Protein AF-A0A4R4DY62-F1 (afdb_monomer_lite)

Structure (mmCIF, N/CA/C/O backbone):
data_AF-A0A4R4DY62-F1
#
_entry.id   AF-A0A4R4DY62-F1
#
loop_
_atom_site.group_PDB
_atom_site.id
_atom_site.type_symbol
_atom_site.label_atom_id
_atom_site.label_alt_id
_atom_site.label_comp_id
_atom_site.label_asym_id
_atom_site.label_entity_id
_atom_site.label_seq_id
_atom_site.pdbx_PDB_ins_code
_atom_site.Cartn_x
_atom_site.Cartn_y
_atom_site.Cartn_z
_atom_site.occupancy
_atom_site.B_iso_or_equiv
_atom_site.auth_seq_id
_atom_site.auth_comp_id
_atom_site.auth_asym_id
_atom_site.auth_atom_id
_atom_site.pdbx_PDB_model_num
ATOM 1 N N . MET A 1 1 ? 3.943 -41.757 -51.463 1.00 49.16 1 MET A N 1
ATOM 2 C CA . MET A 1 1 ? 2.787 -41.144 -50.763 1.00 49.16 1 MET A CA 1
ATOM 3 C C . MET A 1 1 ? 3.071 -40.695 -49.326 1.00 49.16 1 MET A C 1
ATOM 5 O O . MET A 1 1 ? 2.636 -39.608 -48.988 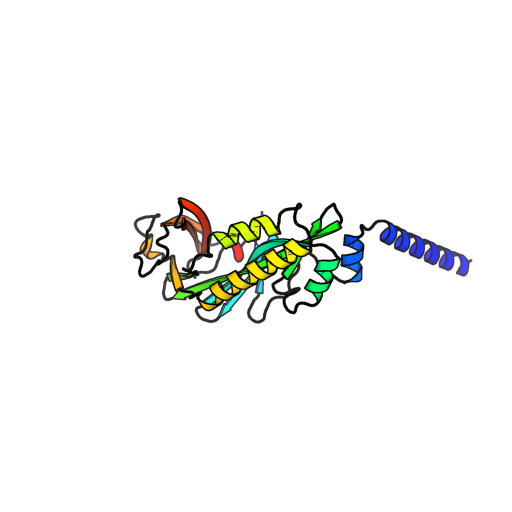1.00 49.16 1 MET A O 1
ATOM 9 N N . ARG A 1 2 ? 3.812 -41.432 -48.477 1.00 44.72 2 ARG A N 1
ATOM 10 C CA . ARG A 1 2 ? 4.059 -41.014 -47.071 1.00 44.72 2 ARG A CA 1
ATOM 11 C C . ARG A 1 2 ? 4.935 -39.755 -46.892 1.00 44.72 2 ARG A C 1
ATOM 13 O O . ARG A 1 2 ? 4.696 -38.994 -45.966 1.00 44.72 2 ARG A O 1
ATOM 20 N N . ALA A 1 3 ? 5.889 -39.492 -47.790 1.00 46.62 3 ALA A N 1
ATOM 21 C CA . ALA A 1 3 ? 6.773 -38.320 -47.692 1.00 46.62 3 ALA A CA 1
ATOM 22 C C . ALA A 1 3 ? 6.096 -36.984 -48.075 1.00 46.62 3 ALA A C 1
ATOM 24 O O . ALA A 1 3 ? 6.413 -35.947 -47.506 1.00 46.62 3 ALA A O 1
ATOM 25 N N . GLN A 1 4 ? 5.124 -37.006 -48.996 1.00 44.56 4 GLN A N 1
ATOM 26 C CA . GLN A 1 4 ? 4.404 -35.800 -49.436 1.00 44.56 4 GLN A CA 1
ATOM 27 C C . GLN A 1 4 ? 3.408 -35.295 -48.380 1.00 44.56 4 GLN A C 1
ATOM 29 O O . GLN A 1 4 ? 3.259 -34.089 -48.217 1.00 44.56 4 GLN A O 1
ATOM 34 N N . PHE A 1 5 ? 2.796 -36.196 -47.605 1.00 43.47 5 PHE A N 1
ATOM 35 C CA . PHE A 1 5 ? 1.932 -35.816 -46.480 1.00 43.47 5 PHE A CA 1
ATOM 36 C C . PHE A 1 5 ? 2.713 -35.183 -45.320 1.00 43.47 5 PHE A C 1
ATOM 38 O O . PHE A 1 5 ? 2.217 -34.251 -44.695 1.00 43.47 5 PHE A O 1
ATOM 45 N N . LEU A 1 6 ? 3.945 -35.639 -45.061 1.00 44.47 6 LEU A N 1
ATOM 46 C CA . LEU A 1 6 ? 4.793 -35.085 -44.000 1.00 44.47 6 LEU A CA 1
ATOM 47 C C . LEU A 1 6 ? 5.268 -33.661 -44.333 1.00 44.47 6 LEU A C 1
ATOM 49 O O . LEU A 1 6 ? 5.251 -32.788 -43.470 1.00 44.47 6 LEU A O 1
ATOM 53 N N . ALA A 1 7 ? 5.627 -33.415 -45.597 1.00 52.94 7 ALA A N 1
ATOM 54 C CA . ALA A 1 7 ? 5.990 -32.083 -46.078 1.00 52.94 7 ALA A CA 1
ATOM 55 C C . ALA A 1 7 ? 4.801 -31.107 -46.028 1.00 52.94 7 ALA A C 1
ATOM 57 O O . ALA A 1 7 ? 4.971 -29.962 -45.623 1.00 52.94 7 ALA A O 1
ATOM 58 N N . PHE A 1 8 ? 3.591 -31.568 -46.367 1.00 49.69 8 PHE A N 1
ATOM 59 C CA . PHE A 1 8 ? 2.377 -30.750 -46.295 1.00 49.69 8 PHE A CA 1
ATOM 60 C C . PHE A 1 8 ? 1.998 -30.400 -44.845 1.00 49.69 8 PHE A C 1
ATOM 62 O O . PHE A 1 8 ? 1.667 -29.254 -44.560 1.00 49.69 8 PHE A O 1
ATOM 69 N N . PHE A 1 9 ? 2.136 -31.341 -43.901 1.00 51.03 9 PHE A N 1
ATOM 70 C CA . PHE A 1 9 ? 1.933 -31.073 -42.470 1.00 51.03 9 PHE A CA 1
ATOM 71 C C . PHE A 1 9 ? 2.962 -30.090 -41.895 1.00 51.03 9 PHE A C 1
ATOM 73 O O . PHE A 1 9 ? 2.589 -29.202 -41.133 1.00 51.03 9 PHE A O 1
ATOM 80 N N . LEU A 1 10 ? 4.236 -30.209 -42.282 1.00 50.19 10 LEU A N 1
ATOM 81 C CA . LEU A 1 10 ? 5.286 -29.271 -41.869 1.00 50.19 10 LEU A CA 1
ATOM 82 C C . LEU A 1 10 ? 5.057 -27.863 -42.440 1.00 50.19 10 LEU A C 1
ATOM 84 O O . LEU A 1 10 ? 5.244 -26.882 -41.726 1.00 50.19 10 LEU A O 1
ATOM 88 N N . LEU A 1 11 ? 4.592 -27.754 -43.688 1.00 49.12 11 LEU A N 1
ATOM 89 C CA . LEU A 1 11 ? 4.258 -26.473 -44.322 1.00 49.12 11 LEU A CA 1
ATOM 90 C C . LEU A 1 11 ? 3.005 -25.823 -43.714 1.00 49.12 11 LEU A C 1
ATOM 92 O O . LEU A 1 11 ? 2.996 -24.613 -43.497 1.00 49.12 11 LEU A O 1
ATOM 96 N N . CYS A 1 12 ? 1.974 -26.602 -43.371 1.00 50.38 12 CYS A N 1
ATOM 97 C CA . CYS A 1 12 ? 0.791 -26.089 -42.674 1.00 50.38 12 CYS A CA 1
ATOM 98 C C . CYS A 1 12 ? 1.095 -25.678 -41.224 1.00 50.38 12 CYS A C 1
ATOM 100 O O . CYS A 1 12 ? 0.585 -24.659 -40.769 1.00 50.38 12 CYS A O 1
ATOM 102 N N . ALA A 1 13 ? 1.948 -26.420 -40.508 1.00 50.66 13 ALA A N 1
ATOM 103 C CA . ALA A 1 13 ? 2.379 -26.058 -39.157 1.00 50.66 13 ALA A CA 1
ATOM 104 C C . ALA A 1 13 ? 3.268 -24.801 -39.151 1.00 50.66 13 ALA A C 1
ATOM 106 O O . ALA A 1 13 ? 3.097 -23.937 -38.294 1.00 50.66 13 ALA A O 1
ATOM 107 N N . ALA A 1 14 ? 4.158 -24.657 -40.141 1.00 48.75 14 ALA A N 1
ATOM 108 C CA . ALA A 1 14 ? 4.954 -23.444 -40.330 1.00 48.75 14 ALA A CA 1
ATOM 109 C C . ALA A 1 14 ? 4.081 -22.234 -40.713 1.00 48.75 14 ALA A C 1
ATOM 111 O O . ALA A 1 14 ? 4.301 -21.140 -40.203 1.00 48.75 14 ALA A O 1
ATOM 112 N N . GLY A 1 15 ? 3.054 -22.429 -41.549 1.00 47.75 15 GLY A N 1
ATOM 113 C CA . GLY A 1 15 ? 2.083 -21.387 -41.900 1.00 47.75 15 GLY A CA 1
ATOM 114 C C . GLY A 1 15 ? 1.200 -20.950 -40.726 1.00 47.75 15 GLY A C 1
ATOM 115 O O . GLY A 1 15 ? 0.956 -19.758 -40.564 1.00 47.75 15 GLY A O 1
ATOM 116 N N . ALA A 1 16 ? 0.778 -21.886 -39.868 1.00 48.34 16 ALA A N 1
ATOM 117 C CA . ALA A 1 16 ? -0.005 -21.589 -38.667 1.00 48.34 16 ALA A CA 1
ATOM 118 C C . ALA A 1 16 ? 0.825 -20.881 -37.578 1.00 48.34 16 ALA A C 1
ATOM 120 O O . ALA A 1 16 ? 0.329 -19.960 -36.934 1.00 48.34 16 ALA A O 1
ATOM 121 N N . ALA A 1 17 ? 2.099 -21.258 -37.409 1.00 49.44 17 ALA A N 1
ATOM 122 C CA . ALA A 1 17 ? 3.028 -20.555 -36.522 1.00 49.44 17 ALA A CA 1
ATOM 123 C C . ALA A 1 17 ? 3.357 -19.139 -37.040 1.00 49.44 17 ALA A C 1
ATOM 125 O O . ALA A 1 17 ? 3.351 -18.185 -36.269 1.00 49.44 17 ALA A O 1
ATOM 126 N N . ALA A 1 18 ? 3.545 -18.978 -38.356 1.00 46.69 18 ALA A N 1
ATOM 127 C CA . ALA A 1 18 ? 3.798 -17.676 -38.976 1.00 46.69 18 ALA A CA 1
ATOM 128 C C . ALA A 1 18 ? 2.569 -16.744 -38.968 1.00 46.69 18 ALA A C 1
ATOM 130 O O . ALA A 1 18 ? 2.720 -15.529 -38.853 1.00 46.69 18 ALA A O 1
ATOM 131 N N . GLN A 1 19 ? 1.347 -17.284 -39.060 1.00 45.19 19 GLN A N 1
ATOM 132 C CA . GLN A 1 19 ? 0.116 -16.494 -38.916 1.00 45.19 19 GLN A CA 1
ATOM 133 C C . GLN A 1 19 ? -0.133 -16.039 -37.473 1.00 45.19 19 GLN A C 1
ATOM 135 O O . GLN A 1 19 ? -0.689 -14.959 -37.279 1.00 45.19 19 GLN A O 1
ATOM 140 N N . ALA A 1 20 ? 0.306 -16.807 -36.470 1.00 48.88 20 ALA A N 1
ATOM 141 C CA . ALA A 1 20 ? 0.269 -16.366 -35.078 1.00 48.88 20 ALA A CA 1
ATOM 142 C C . ALA A 1 20 ? 1.235 -15.187 -34.836 1.00 48.88 20 ALA A C 1
ATOM 144 O O . ALA A 1 20 ? 0.817 -14.169 -34.284 1.00 48.88 20 ALA A O 1
ATOM 145 N N . ASP A 1 21 ? 2.470 -15.258 -35.349 1.00 50.59 21 ASP A N 1
ATOM 146 C CA . ASP A 1 21 ? 3.485 -14.192 -35.210 1.00 50.59 21 ASP A CA 1
ATOM 147 C C . ASP A 1 21 ? 3.162 -12.895 -35.979 1.00 50.59 21 ASP A C 1
ATOM 149 O O . ASP A 1 21 ? 3.558 -11.795 -35.567 1.00 50.59 21 ASP A O 1
ATOM 153 N N . ALA A 1 22 ? 2.409 -12.993 -37.080 1.00 55.00 22 ALA A N 1
ATOM 154 C CA . ALA A 1 22 ? 1.985 -11.840 -37.878 1.00 55.00 22 ALA A CA 1
ATOM 155 C C . ALA A 1 22 ? 0.841 -11.022 -37.240 1.00 55.00 22 ALA A C 1
ATOM 157 O O . ALA A 1 22 ? 0.530 -9.938 -37.728 1.00 55.00 22 ALA A O 1
ATOM 158 N N . SER A 1 23 ? 0.217 -11.520 -36.163 1.00 73.00 23 SER A N 1
ATOM 159 C CA . SER A 1 23 ? -0.966 -10.903 -35.538 1.00 73.00 23 SER A CA 1
ATOM 160 C C . SER A 1 23 ? -0.683 -10.110 -34.256 1.00 73.00 23 SER A C 1
ATOM 162 O O . SER A 1 23 ? -1.570 -9.419 -33.759 1.00 73.00 23 SER A O 1
ATOM 164 N N . LEU A 1 24 ? 0.541 -10.187 -33.727 1.00 79.56 24 LEU A N 1
ATOM 165 C CA . LEU A 1 24 ? 0.905 -9.546 -32.465 1.00 79.56 24 LEU A CA 1
ATOM 166 C C . LEU A 1 24 ? 1.300 -8.079 -32.659 1.00 79.56 24 LEU A C 1
ATOM 168 O O . LEU A 1 24 ? 2.081 -7.738 -33.557 1.00 79.56 24 LEU A O 1
ATOM 172 N N . THR A 1 25 ? 0.799 -7.217 -31.771 1.00 84.44 25 THR A N 1
ATOM 173 C CA . THR A 1 25 ? 1.244 -5.821 -31.675 1.00 84.44 25 THR A CA 1
ATOM 174 C C . THR A 1 25 ? 2.718 -5.752 -31.273 1.00 84.44 25 THR A C 1
ATOM 176 O O . THR A 1 25 ? 3.285 -6.715 -30.750 1.00 84.44 25 THR A O 1
ATOM 179 N N . SER A 1 26 ? 3.356 -4.597 -31.494 1.00 86.25 26 SER A N 1
ATOM 180 C CA . SER A 1 26 ? 4.761 -4.388 -31.114 1.00 86.25 26 SER A CA 1
ATOM 181 C C . SER A 1 26 ? 5.006 -4.731 -29.637 1.00 86.25 26 SER A C 1
ATOM 183 O O . SER A 1 26 ? 5.956 -5.440 -29.317 1.00 86.25 26 SER A O 1
ATOM 185 N N . ALA A 1 27 ? 4.102 -4.319 -28.742 1.00 86.06 27 ALA A N 1
ATOM 186 C CA . ALA A 1 27 ? 4.201 -4.620 -27.314 1.00 86.06 27 ALA A CA 1
ATOM 187 C C . ALA A 1 27 ? 4.032 -6.098 -26.987 1.00 86.06 27 ALA A C 1
ATOM 189 O O . ALA A 1 27 ? 4.766 -6.630 -26.162 1.00 86.06 27 ALA A O 1
ATOM 190 N N . GLN A 1 28 ? 3.067 -6.767 -27.620 1.00 89.62 28 GLN A N 1
ATOM 191 C CA . GLN A 1 28 ? 2.837 -8.194 -27.401 1.00 89.62 28 GLN A CA 1
ATOM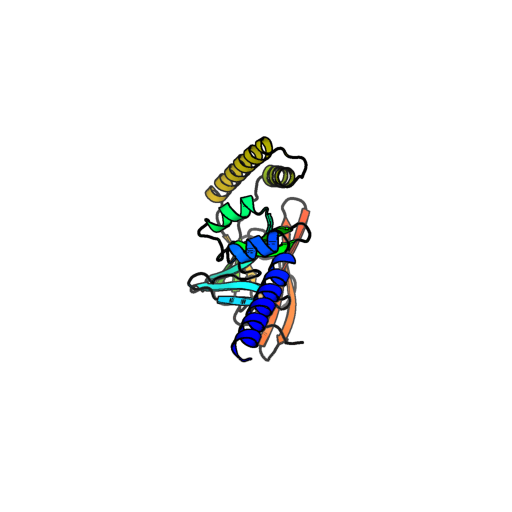 192 C C . GLN A 1 28 ? 4.056 -9.009 -27.829 1.00 89.62 28 GLN A C 1
ATOM 194 O O . GLN A 1 28 ? 4.491 -9.892 -27.090 1.00 89.62 28 GLN A O 1
ATOM 199 N N . ARG A 1 29 ? 4.649 -8.656 -28.976 1.00 91.12 29 ARG A N 1
ATOM 200 C CA . ARG A 1 29 ? 5.896 -9.260 -29.443 1.00 91.12 29 ARG A CA 1
ATOM 201 C C . ARG A 1 29 ? 7.041 -8.977 -28.473 1.00 91.12 29 ARG A C 1
ATOM 203 O O . ARG A 1 29 ? 7.700 -9.914 -28.043 1.00 91.12 29 ARG A O 1
ATOM 210 N N . PHE A 1 30 ? 7.215 -7.726 -28.048 1.00 91.38 30 PHE A N 1
ATOM 211 C CA . PHE A 1 30 ? 8.241 -7.347 -27.074 1.00 91.38 30 PHE A CA 1
ATOM 212 C C . PHE A 1 30 ? 8.117 -8.135 -25.758 1.00 91.38 30 PHE A C 1
ATOM 214 O O . PHE A 1 30 ? 9.107 -8.676 -25.263 1.00 91.38 30 PHE A O 1
ATOM 221 N N . VAL A 1 31 ? 6.897 -8.243 -25.218 1.00 92.62 31 VAL A N 1
ATOM 222 C CA . VAL A 1 31 ? 6.578 -9.013 -24.005 1.00 92.62 31 VAL A CA 1
ATOM 223 C C . VAL A 1 31 ? 6.932 -10.486 -24.182 1.00 92.62 31 VAL A C 1
ATOM 225 O O . VAL A 1 31 ? 7.551 -11.074 -23.295 1.00 92.62 31 VAL A O 1
ATOM 228 N N . GLN A 1 32 ? 6.583 -11.074 -25.326 1.00 92.44 32 GLN A N 1
ATOM 229 C CA . GLN A 1 32 ? 6.892 -12.465 -25.639 1.00 92.44 32 GLN A CA 1
ATOM 230 C C . GLN A 1 32 ? 8.401 -12.705 -25.785 1.00 92.44 32 GLN A C 1
ATOM 232 O O . GLN A 1 32 ? 8.927 -13.634 -25.173 1.00 92.44 32 GLN A O 1
ATOM 237 N N . GLU A 1 33 ? 9.101 -11.868 -26.552 1.00 93.56 33 GLU A N 1
ATOM 238 C CA . GLU A 1 33 ? 10.543 -11.978 -26.818 1.00 93.56 33 GLU A CA 1
ATOM 239 C C . GLU A 1 33 ? 11.382 -11.856 -25.541 1.00 93.56 33 GLU A C 1
ATOM 241 O O . GLU A 1 33 ? 12.353 -12.591 -25.363 1.00 93.56 33 GLU A O 1
ATOM 246 N N . HIS A 1 34 ? 10.982 -10.970 -24.625 1.00 92.31 34 HIS A N 1
ATOM 247 C CA . HIS A 1 34 ? 11.687 -10.736 -23.361 1.00 92.31 34 HIS A CA 1
ATOM 248 C C . HIS A 1 34 ? 11.158 -11.594 -22.202 1.00 92.31 34 HIS A C 1
ATOM 250 O O . HIS A 1 34 ? 11.609 -11.439 -21.067 1.00 92.31 34 HIS A O 1
ATOM 256 N N . GLY A 1 35 ? 10.203 -12.499 -22.457 1.00 91.25 35 GLY A N 1
ATOM 257 C CA . GLY A 1 35 ? 9.636 -13.382 -21.435 1.00 91.25 35 GLY A CA 1
ATOM 258 C C . GLY A 1 35 ? 8.938 -12.639 -20.289 1.00 91.25 35 GLY A C 1
ATOM 259 O O . GLY A 1 35 ? 8.914 -13.126 -19.156 1.00 91.25 35 GLY A O 1
ATOM 260 N N . ILE A 1 36 ? 8.387 -11.455 -20.564 1.00 92.19 36 ILE A N 1
ATOM 261 C CA . ILE A 1 36 ? 7.696 -10.619 -19.581 1.00 92.19 36 ILE A CA 1
ATOM 262 C C . ILE A 1 36 ? 6.392 -11.305 -19.174 1.00 92.19 36 ILE A C 1
ATOM 264 O O . ILE A 1 36 ? 5.533 -11.613 -20.000 1.00 92.19 36 ILE A O 1
ATOM 268 N N . ARG A 1 37 ? 6.216 -11.525 -17.870 1.00 90.75 37 ARG A N 1
ATOM 269 C CA . ARG A 1 37 ? 4.980 -12.094 -17.322 1.00 90.75 37 ARG A CA 1
ATOM 270 C C . ARG A 1 37 ? 4.066 -10.969 -16.857 1.00 90.75 37 ARG A C 1
ATOM 272 O O . ARG A 1 37 ? 4.425 -10.223 -15.950 1.00 90.75 37 ARG A O 1
ATOM 279 N N . LEU A 1 38 ? 2.885 -10.879 -17.461 1.00 90.06 38 LEU A N 1
ATOM 280 C CA . LEU A 1 38 ? 1.863 -9.914 -17.060 1.00 90.06 38 LEU A CA 1
ATOM 281 C C . LEU A 1 38 ? 1.227 -10.319 -15.728 1.00 90.06 38 LEU A C 1
ATOM 283 O O . LEU A 1 38 ? 1.074 -11.511 -15.438 1.00 90.06 38 LEU A O 1
ATOM 287 N N . ASN A 1 39 ? 0.848 -9.322 -14.932 1.00 86.81 39 ASN A N 1
ATOM 288 C CA . ASN A 1 39 ? 0.099 -9.464 -13.686 1.00 86.81 39 ASN A CA 1
ATOM 289 C C . ASN A 1 39 ? 0.701 -10.512 -12.727 1.00 86.81 39 ASN A C 1
ATOM 291 O O . ASN A 1 39 ? -0.010 -11.274 -12.068 1.00 86.81 39 ASN A O 1
ATOM 295 N N . THR A 1 40 ? 2.035 -10.613 -12.715 1.00 86.81 40 THR A N 1
ATOM 296 C CA . THR A 1 40 ? 2.775 -11.656 -12.002 1.00 86.81 40 THR A CA 1
ATOM 297 C C . THR A 1 40 ? 3.925 -11.047 -11.214 1.00 86.81 40 THR A C 1
ATOM 299 O O . THR A 1 40 ? 4.717 -10.274 -11.745 1.00 86.81 40 THR A O 1
ATOM 302 N N . VAL A 1 41 ? 4.065 -11.478 -9.962 1.00 88.75 41 VAL A N 1
ATOM 303 C CA . VAL A 1 41 ? 5.189 -11.132 -9.087 1.00 88.75 41 VAL A CA 1
ATOM 304 C C . VAL A 1 41 ? 5.740 -12.383 -8.419 1.00 88.75 41 VAL A C 1
ATOM 306 O O . VAL A 1 41 ? 5.016 -13.334 -8.123 1.00 88.75 41 VAL A O 1
ATOM 309 N N . THR A 1 42 ? 7.037 -12.366 -8.154 1.00 90.12 42 THR A N 1
ATOM 310 C CA . THR A 1 42 ? 7.735 -13.346 -7.333 1.00 90.12 42 THR A CA 1
ATOM 311 C C . THR A 1 42 ? 7.746 -12.838 -5.894 1.00 90.12 42 THR A C 1
ATOM 313 O O . THR A 1 42 ? 8.341 -11.789 -5.627 1.00 90.12 42 THR A O 1
ATOM 316 N N . PRO A 1 43 ? 7.113 -13.550 -4.944 1.00 90.88 43 PRO A N 1
ATOM 317 C CA . PRO A 1 43 ? 7.107 -13.135 -3.549 1.00 90.88 43 PRO A CA 1
ATOM 318 C C . PRO A 1 43 ? 8.518 -12.964 -2.987 1.00 90.88 43 PRO A C 1
ATOM 320 O O . PRO A 1 43 ? 9.387 -13.822 -3.150 1.00 90.88 43 PRO A O 1
ATOM 323 N N . LEU A 1 44 ? 8.727 -11.856 -2.280 1.00 91.06 44 LEU A N 1
ATOM 324 C CA . LEU A 1 44 ? 9.931 -11.616 -1.490 1.00 91.06 44 LEU A CA 1
ATOM 325 C C . LEU A 1 44 ? 10.080 -12.681 -0.380 1.00 91.06 44 LEU A C 1
ATOM 327 O O . LEU A 1 44 ? 9.073 -13.213 0.094 1.00 91.06 44 LEU A O 1
ATOM 331 N N . PRO A 1 45 ? 11.301 -12.971 0.109 1.00 91.75 45 PRO A N 1
ATOM 332 C CA . PRO A 1 45 ? 11.483 -13.854 1.260 1.00 91.75 45 PRO A CA 1
ATOM 333 C C . PRO A 1 45 ? 10.628 -13.424 2.462 1.00 91.75 45 PRO A C 1
ATOM 335 O O . PRO A 1 45 ? 10.634 -12.260 2.857 1.00 91.75 45 PRO A O 1
ATOM 338 N N . GLY A 1 46 ? 9.881 -14.370 3.036 1.00 92.19 46 GLY A N 1
ATOM 339 C CA . GLY A 1 46 ? 8.948 -14.109 4.141 1.00 92.19 46 GLY A CA 1
ATOM 340 C C . GLY A 1 46 ? 7.575 -13.569 3.719 1.00 92.19 46 GLY A C 1
ATOM 341 O O . GLY A 1 46 ? 6.685 -13.482 4.562 1.00 92.19 46 GLY A O 1
ATOM 342 N N . PHE A 1 47 ? 7.367 -13.267 2.435 1.00 92.81 47 PHE A N 1
ATOM 343 C CA . PHE A 1 47 ? 6.073 -12.867 1.887 1.00 92.81 47 PHE A CA 1
ATOM 344 C C . PHE A 1 47 ? 5.367 -14.027 1.182 1.00 92.81 47 PHE A C 1
ATOM 346 O O . PHE A 1 47 ? 5.986 -14.966 0.679 1.00 92.81 47 PHE A O 1
ATOM 353 N N . ARG A 1 48 ? 4.040 -13.940 1.121 1.00 90.12 48 ARG A N 1
ATOM 354 C CA . ARG A 1 48 ? 3.162 -14.804 0.331 1.00 90.12 48 ARG A CA 1
ATOM 355 C C . ARG A 1 48 ? 2.320 -13.942 -0.600 1.00 90.12 48 ARG A C 1
ATOM 357 O O . ARG A 1 48 ? 1.940 -12.834 -0.223 1.00 90.12 48 ARG A O 1
ATOM 364 N N . LEU A 1 49 ? 2.053 -14.464 -1.793 1.00 87.12 49 LEU A N 1
ATOM 365 C CA . LEU A 1 49 ? 1.148 -13.855 -2.762 1.00 87.12 49 LEU A CA 1
ATOM 366 C C . LEU A 1 49 ? -0.299 -14.142 -2.385 1.00 87.12 49 LEU A C 1
ATOM 368 O O . LEU A 1 49 ? -0.640 -15.268 -2.024 1.00 87.12 49 LEU A O 1
ATOM 372 N N . TYR A 1 50 ? -1.129 -13.120 -2.518 1.00 83.44 50 TYR A N 1
ATOM 373 C CA . TYR A 1 50 ? -2.564 -13.183 -2.332 1.00 83.44 50 TYR A CA 1
ATOM 374 C C . TYR A 1 50 ? -3.251 -12.421 -3.466 1.00 83.44 50 TYR A C 1
ATOM 376 O O . TYR A 1 50 ? -2.675 -11.509 -4.062 1.00 83.44 50 TYR A O 1
ATOM 384 N N . TYR A 1 51 ? -4.500 -12.788 -3.725 1.00 77.38 51 TYR A N 1
ATOM 385 C CA . TYR A 1 51 ? -5.384 -12.091 -4.647 1.00 77.38 51 TYR A CA 1
ATOM 386 C C . TYR A 1 51 ? -6.566 -11.564 -3.850 1.00 77.38 51 TYR A C 1
ATOM 388 O O . TYR A 1 51 ? -7.173 -12.313 -3.081 1.00 77.38 51 TYR A O 1
ATOM 396 N N . ASN A 1 52 ? -6.872 -10.278 -4.005 1.00 70.94 52 ASN A N 1
ATOM 397 C CA . ASN A 1 52 ? -8.106 -9.733 -3.458 1.00 70.94 52 ASN A CA 1
ATOM 398 C C . ASN A 1 52 ? -9.303 -10.093 -4.362 1.00 70.94 52 ASN A C 1
ATOM 400 O O . ASN A 1 52 ? -9.168 -10.786 -5.373 1.00 70.94 52 ASN A O 1
ATOM 404 N N . CYS A 1 53 ? -10.490 -9.608 -4.004 1.00 68.50 53 CYS A N 1
ATOM 405 C CA . CYS A 1 53 ? -11.731 -10.015 -4.671 1.00 68.50 53 CYS A CA 1
ATOM 406 C C . CYS A 1 53 ? -11.918 -9.387 -6.052 1.00 68.50 53 CYS A C 1
ATOM 408 O O . CYS A 1 53 ? -12.694 -9.897 -6.857 1.00 68.50 53 CYS A O 1
ATOM 410 N N . ASP A 1 54 ? -11.151 -8.342 -6.339 1.00 67.50 54 ASP A N 1
ATOM 411 C CA . ASP A 1 54 ? -11.053 -7.705 -7.646 1.00 67.50 54 ASP A CA 1
ATOM 412 C C . ASP A 1 54 ? -9.851 -8.256 -8.439 1.00 67.50 54 ASP A C 1
ATOM 414 O O . ASP A 1 54 ? -9.451 -7.696 -9.452 1.00 67.50 54 ASP A O 1
ATOM 418 N N . SER A 1 55 ? -9.274 -9.381 -7.991 1.00 64.94 55 SER A N 1
ATOM 419 C CA . SER A 1 55 ? -8.092 -10.037 -8.571 1.00 64.94 55 SER A CA 1
ATOM 420 C C . SER A 1 55 ? -6.813 -9.192 -8.573 1.00 64.94 55 SER A C 1
ATOM 422 O O . SER A 1 55 ? -5.842 -9.559 -9.237 1.00 64.94 55 SER A O 1
ATOM 424 N N . PHE A 1 56 ? -6.756 -8.110 -7.791 1.00 73.06 56 PHE A N 1
ATOM 425 C CA . PHE A 1 56 ? -5.505 -7.396 -7.565 1.00 73.06 56 PHE A CA 1
ATOM 426 C C . PHE A 1 56 ? -4.560 -8.256 -6.731 1.00 73.06 56 PHE A C 1
ATOM 428 O O . PHE A 1 56 ? -4.899 -8.721 -5.635 1.00 73.06 56 PHE A O 1
ATOM 435 N N . LEU A 1 57 ? -3.350 -8.434 -7.258 1.00 81.00 57 LEU A N 1
ATOM 436 C CA . LEU A 1 57 ? -2.259 -9.099 -6.566 1.00 81.00 57 LEU A CA 1
ATOM 437 C C . LEU A 1 57 ? -1.695 -8.216 -5.459 1.00 81.00 57 LEU A C 1
ATOM 439 O O . LEU A 1 57 ? -1.381 -7.044 -5.664 1.00 81.00 57 LEU A O 1
ATOM 443 N N . PHE A 1 58 ? -1.438 -8.809 -4.305 1.00 86.44 58 PHE A N 1
ATOM 444 C CA . PHE A 1 58 ? -0.661 -8.162 -3.258 1.00 86.44 58 PHE A CA 1
ATOM 445 C C . PHE A 1 58 ? 0.186 -9.200 -2.522 1.00 86.44 58 PHE A C 1
ATOM 447 O O . PHE A 1 58 ? -0.112 -10.399 -2.513 1.00 86.44 58 PHE A O 1
ATOM 454 N N . LEU A 1 59 ? 1.268 -8.743 -1.900 1.00 89.88 59 LEU A N 1
ATOM 455 C CA . LEU A 1 59 ? 2.129 -9.590 -1.084 1.00 89.88 59 LEU A CA 1
ATOM 456 C C . LEU A 1 59 ? 1.910 -9.267 0.386 1.00 89.88 59 LEU A C 1
ATOM 458 O O . LEU A 1 59 ? 1.832 -8.103 0.769 1.00 89.88 59 LEU A O 1
ATOM 462 N N . ARG A 1 60 ? 1.884 -10.291 1.235 1.00 90.56 60 ARG A N 1
ATOM 463 C CA . ARG A 1 60 ? 1.887 -10.105 2.688 1.00 90.56 60 ARG A CA 1
ATOM 464 C C . ARG A 1 60 ? 2.899 -11.014 3.361 1.00 90.56 60 ARG A C 1
ATOM 466 O O . ARG A 1 60 ? 2.986 -12.194 3.030 1.00 90.56 60 ARG A O 1
ATOM 473 N N . GLY A 1 61 ? 3.610 -10.469 4.340 1.00 91.62 61 GLY A N 1
ATOM 474 C CA . GLY A 1 61 ? 4.494 -11.212 5.229 1.00 91.62 61 GLY A CA 1
ATOM 475 C C . GLY A 1 61 ? 4.255 -10.841 6.689 1.00 91.62 61 GLY A C 1
ATOM 476 O O . GLY A 1 61 ? 3.978 -9.683 7.011 1.00 91.62 61 GLY A O 1
ATOM 477 N N . ASP A 1 62 ? 4.370 -11.833 7.567 1.00 91.75 62 ASP A N 1
ATOM 478 C CA . ASP A 1 62 ? 4.317 -11.659 9.017 1.00 91.75 62 ASP A CA 1
ATOM 479 C C . ASP A 1 62 ? 5.732 -11.823 9.594 1.00 91.75 62 ASP A C 1
ATOM 481 O O . ASP A 1 62 ? 6.362 -12.871 9.450 1.00 91.75 62 ASP A O 1
ATOM 485 N N . PHE A 1 63 ? 6.227 -10.783 10.263 1.00 93.56 63 PHE A N 1
ATOM 486 C CA . PHE A 1 63 ? 7.581 -10.673 10.808 1.00 93.56 63 PHE A CA 1
ATOM 487 C C . PHE A 1 63 ? 7.503 -10.410 12.317 1.00 93.56 63 PHE A C 1
ATOM 489 O O . PHE A 1 63 ? 7.712 -9.296 12.797 1.00 93.56 63 PHE A O 1
ATOM 496 N N . GLY A 1 64 ? 7.146 -11.447 13.079 1.00 91.44 64 GLY A N 1
ATOM 497 C CA . GLY A 1 64 ? 6.953 -11.345 14.527 1.00 91.44 64 GLY A CA 1
ATOM 498 C C . GLY A 1 64 ? 5.677 -10.580 14.891 1.00 91.44 64 GLY A C 1
ATOM 499 O O . GLY A 1 64 ? 4.572 -11.081 14.688 1.00 91.44 64 GLY A O 1
ATOM 500 N N . ASP A 1 65 ? 5.825 -9.384 15.465 1.00 92.19 65 ASP A N 1
ATOM 501 C CA . ASP A 1 65 ? 4.712 -8.475 15.778 1.00 92.19 65 ASP A CA 1
ATOM 502 C C . ASP A 1 65 ? 4.391 -7.502 14.632 1.00 92.19 65 ASP A C 1
ATOM 504 O O . ASP A 1 65 ? 3.400 -6.773 14.702 1.00 92.19 65 ASP A O 1
ATOM 508 N N . THR A 1 66 ? 5.196 -7.510 13.569 1.00 94.44 66 THR A N 1
ATOM 509 C CA . THR A 1 66 ? 5.050 -6.618 12.421 1.00 94.44 66 THR A CA 1
ATOM 510 C C . THR A 1 66 ? 4.425 -7.352 11.238 1.00 94.44 66 THR A C 1
ATOM 512 O O . THR A 1 66 ? 4.862 -8.438 10.869 1.00 94.44 66 THR A O 1
ATOM 515 N N . ILE A 1 67 ? 3.418 -6.749 10.613 1.00 93.44 67 ILE A N 1
ATOM 516 C CA . ILE A 1 67 ? 2.784 -7.233 9.384 1.00 93.44 67 ILE A CA 1
ATOM 517 C C . ILE A 1 67 ? 3.187 -6.275 8.266 1.00 93.44 67 ILE A C 1
ATOM 519 O O . ILE A 1 67 ? 3.030 -5.063 8.407 1.00 93.44 67 ILE A O 1
ATOM 523 N N . ARG A 1 68 ? 3.714 -6.801 7.163 1.00 93.38 68 ARG A N 1
ATOM 524 C CA . ARG A 1 68 ? 4.135 -6.016 5.996 1.00 93.38 68 ARG A CA 1
ATOM 525 C C . ARG A 1 68 ? 3.284 -6.405 4.804 1.00 93.38 68 ARG A C 1
ATOM 527 O O . ARG A 1 68 ? 3.095 -7.597 4.551 1.00 93.38 68 ARG A O 1
ATOM 534 N N . ILE A 1 69 ? 2.740 -5.415 4.109 1.00 91.00 69 ILE A N 1
ATOM 535 C CA . ILE A 1 69 ? 1.775 -5.626 3.031 1.00 91.00 69 ILE A CA 1
ATOM 536 C C . ILE A 1 69 ? 2.177 -4.741 1.862 1.00 91.00 69 ILE A C 1
ATOM 538 O O . ILE A 1 69 ? 2.281 -3.529 2.019 1.00 91.00 69 ILE A O 1
ATOM 542 N N . LEU A 1 70 ? 2.430 -5.355 0.711 1.00 90.31 70 LEU A N 1
ATOM 543 C CA . LEU A 1 70 ? 2.756 -4.668 -0.529 1.00 90.31 70 LEU A CA 1
ATOM 544 C C . LEU A 1 70 ? 1.548 -4.725 -1.451 1.00 90.31 70 LEU A C 1
ATOM 546 O O . LEU A 1 70 ? 1.175 -5.810 -1.893 1.00 90.31 70 LEU A O 1
ATOM 550 N N . THR A 1 71 ? 0.960 -3.570 -1.743 1.00 87.69 71 THR A N 1
ATOM 551 C CA . THR A 1 71 ? -0.158 -3.419 -2.684 1.00 87.69 71 THR A CA 1
ATOM 552 C C . THR A 1 71 ? 0.262 -2.546 -3.860 1.00 87.69 71 THR A C 1
ATOM 554 O O . THR A 1 71 ? 1.148 -1.705 -3.687 1.00 87.69 71 THR A O 1
ATOM 557 N N . PRO A 1 72 ? -0.342 -2.693 -5.054 1.00 84.00 72 PRO A N 1
ATOM 558 C CA . PRO A 1 72 ? -0.094 -1.767 -6.157 1.00 84.00 72 PRO A CA 1
ATOM 559 C C . PRO A 1 72 ? -0.455 -0.355 -5.688 1.00 84.00 72 PRO A C 1
ATOM 561 O O . PRO A 1 72 ? -1.535 -0.152 -5.131 1.00 84.00 72 PRO A O 1
ATOM 564 N N . GLY A 1 73 ? 0.484 0.587 -5.787 1.00 72.88 73 GLY A N 1
ATOM 565 C CA . GLY A 1 73 ? 0.323 1.927 -5.212 1.00 72.88 73 GLY A CA 1
ATOM 566 C C . GLY A 1 73 ? 0.519 3.057 -6.212 1.00 72.88 73 GLY A C 1
ATOM 567 O O . GLY A 1 73 ? -0.154 4.078 -6.119 1.00 72.88 73 GLY A O 1
ATOM 568 N N . LEU A 1 74 ? 1.431 2.870 -7.160 1.00 78.75 74 LEU A N 1
ATOM 569 C CA . LEU A 1 74 ? 1.653 3.763 -8.288 1.00 78.75 74 LEU A CA 1
ATOM 570 C C . LEU A 1 74 ? 1.721 2.900 -9.536 1.00 78.75 74 LEU A C 1
ATOM 572 O O . LEU A 1 74 ? 2.272 1.803 -9.482 1.00 78.75 74 LEU A O 1
ATOM 576 N N . SER A 1 75 ? 1.201 3.406 -10.642 1.00 85.06 75 SER A N 1
ATOM 577 C CA . SER A 1 75 ? 1.356 2.766 -11.939 1.00 85.06 75 SER A CA 1
ATOM 578 C C . SER A 1 75 ? 1.738 3.818 -12.965 1.00 85.06 75 SER A C 1
ATOM 580 O O . SER A 1 75 ? 1.277 4.960 -12.887 1.00 85.06 75 SER A O 1
ATOM 582 N N . SER A 1 76 ? 2.586 3.444 -13.912 1.00 84.75 76 SER A N 1
ATOM 583 C CA . SER A 1 76 ? 3.010 4.310 -15.002 1.00 84.75 76 SER A CA 1
ATOM 584 C C . SER A 1 76 ? 2.817 3.616 -16.338 1.00 84.75 76 SER A C 1
ATOM 586 O O . SER A 1 76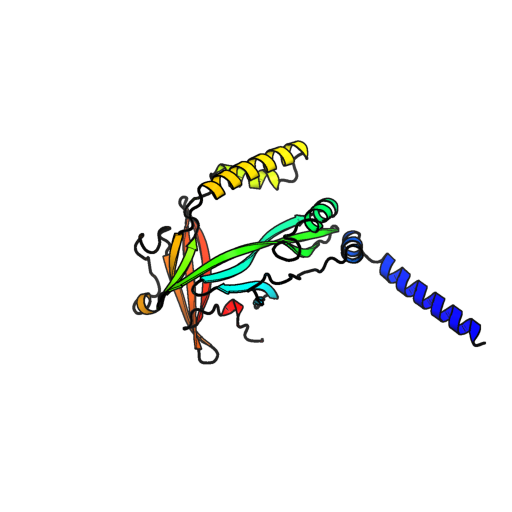 ? 2.976 2.403 -16.492 1.00 84.75 76 SER A O 1
ATOM 588 N N . ARG A 1 77 ? 2.499 4.435 -17.332 1.00 89.25 77 ARG A N 1
ATOM 589 C CA . ARG A 1 77 ? 2.663 4.067 -18.726 1.00 89.25 77 ARG A CA 1
ATOM 590 C C . ARG A 1 77 ? 4.155 4.100 -19.043 1.00 89.25 77 ARG A C 1
ATOM 592 O O . ARG A 1 77 ? 4.812 5.092 -18.746 1.00 89.25 77 ARG A O 1
ATOM 599 N N . THR A 1 78 ? 4.671 3.004 -19.579 1.00 88.38 78 THR A N 1
ATOM 600 C CA . THR A 1 78 ? 6.102 2.785 -19.792 1.00 88.38 78 THR A CA 1
ATOM 601 C C . THR A 1 78 ? 6.333 2.325 -21.224 1.00 88.38 78 THR A C 1
ATOM 603 O O . THR A 1 78 ? 5.737 1.341 -21.674 1.00 88.38 78 THR A O 1
ATOM 606 N N . SER A 1 79 ? 7.215 3.024 -21.934 1.00 88.25 79 SER A N 1
ATOM 607 C CA . SER A 1 79 ? 7.627 2.648 -23.287 1.00 88.25 79 SER A CA 1
ATOM 608 C C . SER A 1 79 ? 8.495 1.384 -23.279 1.00 88.25 79 SER A C 1
ATOM 610 O O . SER A 1 79 ? 9.097 1.014 -22.270 1.00 88.25 79 SER A O 1
ATOM 612 N N . GLN A 1 80 ? 8.640 0.722 -24.429 1.00 89.75 80 GLN A N 1
ATOM 613 C CA . GLN A 1 80 ? 9.517 -0.456 -24.541 1.00 89.75 80 GLN A CA 1
ATOM 614 C C . GLN A 1 80 ? 10.986 -0.137 -24.211 1.00 89.75 80 GLN A C 1
ATOM 616 O O . GLN A 1 80 ? 11.679 -0.966 -23.622 1.00 89.75 80 GLN A O 1
ATOM 621 N N . ALA A 1 81 ? 11.457 1.069 -24.550 1.00 87.50 81 ALA A N 1
ATOM 622 C CA . ALA A 1 81 ? 12.820 1.505 -24.254 1.00 87.50 81 ALA A CA 1
ATOM 623 C C . ALA A 1 81 ? 13.050 1.664 -22.742 1.00 87.50 81 ALA A C 1
ATOM 625 O O . ALA A 1 81 ? 14.027 1.142 -22.210 1.00 87.50 81 ALA A O 1
ATOM 626 N N . GLU A 1 82 ? 12.123 2.314 -22.036 1.00 88.44 82 GLU A N 1
ATOM 627 C CA . GLU A 1 82 ? 12.170 2.435 -20.573 1.00 88.44 82 GLU A CA 1
ATOM 628 C C . GLU A 1 82 ? 12.017 1.071 -19.890 1.00 88.44 82 GLU A C 1
ATOM 630 O O . GLU A 1 82 ? 12.676 0.789 -18.887 1.00 88.44 82 GLU A O 1
ATOM 635 N N . MET A 1 83 ? 11.201 0.184 -20.468 1.00 92.19 83 MET A N 1
ATOM 636 C CA . MET A 1 83 ? 11.018 -1.165 -19.950 1.00 92.19 83 MET A CA 1
ATOM 637 C C . MET A 1 83 ? 12.328 -1.961 -19.949 1.00 92.19 83 MET A C 1
ATOM 639 O O . MET A 1 83 ? 12.584 -2.694 -18.996 1.00 92.19 83 MET A O 1
ATOM 643 N N . LEU A 1 84 ? 13.190 -1.803 -20.960 1.00 92.69 84 LEU A N 1
ATOM 644 C CA . LEU A 1 84 ? 14.502 -2.464 -20.985 1.00 92.69 84 LEU A CA 1
ATOM 645 C C . LEU A 1 84 ? 15.384 -2.067 -19.796 1.00 92.69 84 LEU A C 1
ATOM 647 O O . LEU A 1 84 ? 16.120 -2.911 -19.281 1.00 92.69 84 LEU A O 1
ATOM 651 N N . GLU A 1 85 ? 15.301 -0.818 -19.336 1.00 89.69 85 GLU A N 1
ATOM 652 C CA . GLU A 1 85 ? 16.011 -0.378 -18.133 1.00 89.69 85 GLU A CA 1
ATOM 653 C C . GLU A 1 85 ? 15.372 -0.962 -16.867 1.00 89.69 85 GLU A C 1
ATOM 655 O O . GLU A 1 85 ? 16.082 -1.456 -15.988 1.00 89.69 85 GLU A O 1
ATOM 660 N N . LEU A 1 86 ? 14.037 -1.017 -16.797 1.00 90.19 86 LEU A N 1
ATOM 661 C CA . LEU A 1 86 ? 13.334 -1.649 -15.676 1.00 90.19 86 LEU A CA 1
ATOM 662 C C . LEU A 1 86 ? 13.639 -3.145 -15.557 1.00 90.19 86 LEU A C 1
ATOM 664 O O . LEU A 1 86 ? 13.837 -3.624 -14.445 1.00 90.19 86 LEU A O 1
ATOM 668 N N . LEU A 1 87 ? 13.742 -3.879 -16.669 1.00 92.25 87 LEU A N 1
ATOM 669 C CA . LEU A 1 87 ? 14.085 -5.308 -16.664 1.00 92.25 87 LEU A CA 1
ATOM 670 C C . LEU A 1 87 ? 15.457 -5.598 -16.040 1.00 92.25 87 LEU A C 1
ATOM 672 O O . LEU A 1 87 ? 15.688 -6.703 -15.553 1.00 92.25 87 LEU A O 1
ATOM 676 N N . ARG A 1 88 ? 16.371 -4.619 -16.048 1.00 91.62 88 ARG A N 1
ATOM 677 C CA . ARG A 1 88 ? 17.694 -4.729 -15.414 1.00 91.62 88 ARG A CA 1
ATOM 678 C C . ARG A 1 88 ? 17.654 -4.434 -13.915 1.00 91.62 88 ARG A C 1
ATOM 680 O O . ARG A 1 88 ? 18.623 -4.731 -13.216 1.00 91.62 88 ARG A O 1
ATOM 687 N N . SER A 1 89 ? 16.565 -3.847 -13.419 1.00 89.00 89 SER A N 1
ATOM 688 C CA . SER A 1 89 ? 16.413 -3.521 -12.006 1.00 89.00 89 SER A CA 1
ATOM 689 C C . SER A 1 89 ? 16.252 -4.791 -11.159 1.00 89.00 89 SER A C 1
ATOM 691 O O . SER A 1 89 ? 15.445 -5.659 -11.503 1.00 89.00 89 SER A O 1
ATOM 693 N N . PRO A 1 90 ? 16.933 -4.899 -10.000 1.00 87.44 90 PRO A N 1
ATOM 694 C CA . PRO A 1 90 ? 16.736 -6.008 -9.060 1.00 87.44 90 PRO A CA 1
ATOM 695 C C . PRO A 1 90 ? 15.331 -6.043 -8.429 1.00 87.44 90 PRO A C 1
ATOM 697 O O . PRO A 1 90 ? 14.988 -7.020 -7.754 1.00 87.44 90 PRO A O 1
ATOM 700 N N . ASP A 1 91 ? 14.543 -4.986 -8.627 1.00 88.19 91 ASP A N 1
ATOM 701 C CA . ASP A 1 91 ? 13.176 -4.834 -8.132 1.00 88.19 91 ASP A CA 1
ATOM 702 C C . ASP A 1 91 ? 12.121 -5.367 -9.116 1.00 88.19 91 ASP A C 1
ATOM 704 O O . ASP A 1 91 ? 10.977 -5.639 -8.724 1.00 88.19 91 ASP A O 1
ATOM 708 N N . TYR A 1 92 ? 12.496 -5.568 -10.385 1.00 91.69 92 TYR A N 1
ATOM 709 C CA . TYR A 1 92 ? 11.592 -6.110 -11.392 1.00 91.69 92 TYR A CA 1
ATOM 710 C C . TYR A 1 92 ? 11.176 -7.548 -11.066 1.00 91.69 92 TYR A C 1
ATOM 712 O O . TYR A 1 92 ? 11.960 -8.385 -10.617 1.00 91.69 92 TYR A O 1
ATOM 720 N N . GLY A 1 93 ? 9.887 -7.820 -11.248 1.00 87.44 93 GLY A N 1
ATOM 721 C CA . GLY A 1 93 ? 9.241 -9.061 -10.855 1.00 87.44 93 GLY A CA 1
ATOM 722 C C . GLY A 1 93 ? 9.081 -9.226 -9.343 1.00 87.44 93 GLY A C 1
ATOM 723 O O . GLY A 1 93 ? 8.595 -10.273 -8.928 1.00 87.44 93 GLY A O 1
ATOM 724 N N . ARG A 1 94 ? 9.468 -8.249 -8.507 1.00 87.88 94 ARG A N 1
ATOM 725 C CA . ARG A 1 94 ? 9.362 -8.320 -7.036 1.00 87.88 94 ARG A CA 1
ATOM 726 C C . ARG A 1 94 ? 8.498 -7.197 -6.475 1.00 87.88 94 ARG A C 1
ATOM 728 O O . ARG A 1 94 ? 7.513 -7.463 -5.792 1.00 87.88 94 ARG A O 1
ATOM 735 N N . THR A 1 95 ? 8.869 -5.957 -6.770 1.00 89.12 95 THR A N 1
ATOM 736 C CA . THR A 1 95 ? 8.153 -4.733 -6.375 1.00 89.12 95 THR A CA 1
ATOM 737 C C . THR A 1 95 ? 7.766 -3.873 -7.573 1.00 89.12 95 THR A C 1
ATOM 739 O O . THR A 1 95 ? 6.999 -2.932 -7.408 1.00 89.12 95 THR A O 1
ATOM 742 N N . VAL A 1 96 ? 8.225 -4.228 -8.775 1.00 91.50 96 VAL A N 1
ATOM 743 C CA . VAL A 1 96 ? 7.827 -3.622 -10.051 1.00 91.50 96 VAL A CA 1
ATOM 744 C C . VAL A 1 96 ? 7.406 -4.732 -11.005 1.00 91.50 96 VAL A C 1
ATOM 746 O O . VAL A 1 96 ? 8.129 -5.717 -11.145 1.00 91.50 96 VAL A O 1
ATOM 749 N N . PHE A 1 97 ? 6.255 -4.616 -11.659 1.00 92.44 97 PHE A N 1
ATOM 750 C CA . PHE A 1 97 ? 5.791 -5.626 -12.614 1.00 92.44 97 PHE A CA 1
ATOM 751 C C . PHE A 1 97 ? 4.886 -5.015 -13.680 1.00 92.44 97 PHE A C 1
ATOM 753 O O . PHE A 1 97 ? 4.310 -3.949 -13.490 1.00 92.44 97 PHE A O 1
ATOM 760 N N . VAL A 1 98 ? 4.761 -5.703 -14.814 1.00 92.94 98 VAL A N 1
ATOM 761 C CA . VAL A 1 98 ? 3.849 -5.282 -15.880 1.00 92.94 98 VAL A CA 1
ATOM 762 C C . VAL A 1 98 ? 2.453 -5.788 -15.547 1.00 92.94 98 VAL A C 1
ATOM 764 O O . VAL A 1 98 ? 2.249 -6.993 -15.418 1.00 92.94 98 VAL A O 1
ATOM 767 N N . GLU A 1 99 ? 1.498 -4.883 -15.399 1.00 90.69 99 GLU A N 1
ATOM 768 C CA . GLU A 1 99 ? 0.096 -5.192 -15.119 1.00 90.69 99 GLU A CA 1
ATOM 769 C C . GLU A 1 99 ? -0.631 -5.594 -16.398 1.00 90.69 99 GLU A C 1
ATOM 771 O O . GLU A 1 99 ? -1.255 -6.655 -16.459 1.00 90.69 99 GLU A O 1
ATOM 776 N N . SER A 1 100 ? -0.493 -4.780 -17.445 1.00 90.88 100 SER A N 1
ATOM 777 C CA . SER A 1 100 ? -1.185 -4.971 -18.716 1.00 90.88 100 SER A CA 1
ATOM 778 C C . SER A 1 100 ? -0.434 -4.338 -19.890 1.00 90.88 100 SER A C 1
ATOM 780 O O . SER A 1 100 ? 0.528 -3.586 -19.724 1.00 90.88 100 SER A O 1
ATOM 782 N N . ILE A 1 101 ? -0.874 -4.685 -21.098 1.00 91.62 101 ILE A N 1
ATOM 783 C CA . ILE A 1 101 ? -0.447 -4.056 -22.349 1.00 91.62 101 ILE A CA 1
ATOM 784 C C . ILE A 1 101 ? -1.541 -3.062 -22.743 1.00 91.62 101 ILE A C 1
ATOM 786 O O . ILE A 1 101 ? -2.715 -3.432 -22.750 1.00 91.62 101 ILE A O 1
ATOM 790 N N . MET A 1 102 ? -1.162 -1.825 -23.054 1.00 86.88 102 MET A N 1
ATOM 791 C CA . MET A 1 102 ? -2.081 -0.777 -23.495 1.00 86.88 102 MET A CA 1
ATOM 792 C C . MET A 1 102 ? -2.377 -0.884 -24.999 1.00 86.88 102 MET A C 1
ATOM 794 O O . MET A 1 102 ? -1.606 -1.472 -25.764 1.00 86.88 102 MET A O 1
ATOM 798 N N . ASP A 1 103 ? -3.489 -0.287 -25.432 1.00 82.06 103 ASP A N 1
ATOM 799 C CA . ASP A 1 103 ? -3.967 -0.350 -26.823 1.00 82.06 103 ASP A CA 1
ATOM 800 C C . ASP A 1 103 ? -2.975 0.250 -27.837 1.00 82.06 103 ASP A C 1
ATOM 802 O O . ASP A 1 103 ? -2.902 -0.179 -28.987 1.00 82.06 103 ASP A O 1
ATOM 806 N N . ASP A 1 104 ? -2.167 1.216 -27.408 1.00 78.56 104 ASP A N 1
ATOM 807 C CA . ASP A 1 104 ? -1.152 1.902 -28.209 1.00 78.56 104 ASP A CA 1
ATOM 808 C C . ASP A 1 104 ? 0.245 1.277 -28.117 1.00 78.56 104 ASP A C 1
ATOM 810 O O . ASP A 1 104 ? 1.228 1.870 -28.554 1.00 78.56 104 ASP A O 1
ATOM 814 N N . SER A 1 105 ? 0.331 0.031 -27.643 1.00 79.62 105 SER A N 1
ATOM 815 C CA . SER A 1 105 ? 1.579 -0.731 -27.520 1.00 79.62 105 SER A CA 1
ATOM 816 C C . SER A 1 105 ? 2.576 -0.209 -26.474 1.00 79.62 105 SER A C 1
ATOM 818 O O . SER A 1 105 ? 3.743 -0.612 -26.498 1.00 79.62 105 SER A O 1
ATOM 820 N N . ASP A 1 106 ? 2.125 0.600 -25.519 1.00 87.50 106 ASP A N 1
ATOM 821 C CA . ASP A 1 106 ? 2.873 0.826 -24.282 1.00 87.50 106 ASP A CA 1
ATOM 822 C C . ASP A 1 106 ? 2.512 -0.210 -23.209 1.00 87.50 106 ASP A C 1
ATOM 824 O O . ASP A 1 106 ? 1.521 -0.942 -23.302 1.00 87.50 106 ASP A O 1
ATOM 828 N N . LEU A 1 107 ? 3.357 -0.310 -22.184 1.00 91.12 107 LEU A N 1
ATOM 829 C CA . LEU A 1 107 ? 3.168 -1.226 -21.065 1.00 91.12 107 LEU A CA 1
ATOM 830 C C . LEU A 1 107 ? 2.685 -0.454 -19.843 1.00 91.12 107 LEU A C 1
ATOM 832 O O . LEU A 1 107 ? 3.257 0.572 -19.476 1.00 91.12 107 LEU A O 1
ATOM 836 N N . TYR A 1 108 ? 1.650 -0.970 -19.186 1.00 91.19 108 TYR A N 1
ATOM 837 C CA . TYR A 1 108 ? 1.213 -0.446 -17.902 1.00 91.19 108 TYR A CA 1
ATOM 838 C C . TYR A 1 108 ? 1.973 -1.173 -16.796 1.00 91.19 108 TYR A C 1
ATOM 840 O O . TYR A 1 108 ? 1.814 -2.381 -16.602 1.00 91.19 108 TYR A O 1
ATOM 848 N N . VAL A 1 109 ? 2.851 -0.451 -16.108 1.00 91.31 109 VAL A N 1
ATOM 849 C CA . VAL A 1 109 ? 3.746 -0.990 -15.083 1.00 91.31 109 VAL A CA 1
ATOM 850 C C . VAL A 1 109 ? 3.263 -0.526 -13.721 1.00 91.31 109 VAL A C 1
ATOM 852 O O . VAL A 1 109 ? 3.133 0.676 -13.497 1.00 91.31 109 VAL A O 1
ATOM 855 N N . SER A 1 110 ? 3.033 -1.458 -12.798 1.00 91.00 110 SER A N 1
ATOM 856 C CA . SER A 1 110 ? 2.713 -1.129 -11.409 1.00 91.00 110 SER A CA 1
ATOM 857 C C . SER A 1 110 ? 3.944 -1.241 -10.517 1.00 91.00 110 SER A C 1
ATOM 859 O O . SER A 1 110 ? 4.790 -2.130 -10.661 1.00 91.00 110 SER A O 1
ATOM 861 N N . TYR A 1 111 ? 3.968 -0.374 -9.515 1.00 90.62 111 TYR A N 1
ATOM 862 C CA . TYR A 1 111 ? 4.940 -0.328 -8.439 1.00 90.62 111 TYR A CA 1
ATOM 863 C C . TYR A 1 111 ? 4.219 -0.636 -7.135 1.00 90.62 111 TYR A C 1
ATOM 865 O O . TYR A 1 111 ? 3.227 0.005 -6.756 1.00 90.62 111 TYR A O 1
ATOM 873 N N . TYR A 1 112 ? 4.726 -1.637 -6.431 1.00 88.94 112 TYR A N 1
ATOM 874 C CA . TYR A 1 112 ? 4.246 -1.966 -5.111 1.00 88.94 112 TYR A CA 1
ATOM 875 C C . TYR A 1 112 ? 4.653 -0.908 -4.098 1.00 88.94 112 TYR A C 1
ATOM 877 O O . TYR A 1 112 ? 5.813 -0.521 -3.980 1.00 88.94 112 TYR A O 1
ATOM 885 N N . ARG A 1 113 ? 3.669 -0.503 -3.302 1.00 87.38 113 ARG A N 1
ATOM 886 C CA . ARG A 1 113 ? 3.849 0.300 -2.107 1.00 87.38 113 ARG A CA 1
ATOM 887 C C . ARG A 1 113 ? 3.722 -0.595 -0.891 1.00 87.38 113 ARG A C 1
ATOM 889 O O . ARG A 1 113 ? 2.763 -1.352 -0.758 1.00 87.38 113 ARG A O 1
ATOM 896 N N . GLU A 1 114 ? 4.662 -0.449 0.029 1.00 89.25 114 GLU A N 1
ATOM 897 C CA . GLU A 1 114 ? 4.604 -1.116 1.317 1.00 89.25 114 GLU A CA 1
ATOM 898 C C . GLU A 1 114 ? 3.790 -0.314 2.341 1.00 89.25 114 GLU A C 1
ATOM 900 O O . GLU A 1 114 ? 3.985 0.888 2.524 1.00 89.25 114 GLU A O 1
ATOM 905 N N . THR A 1 115 ? 2.909 -1.017 3.050 1.00 89.56 115 THR A N 1
ATOM 906 C CA . THR A 1 115 ? 2.279 -0.565 4.289 1.00 89.56 115 THR A CA 1
ATOM 907 C C . THR A 1 115 ? 2.677 -1.515 5.412 1.00 89.56 115 THR A C 1
ATOM 909 O O . THR A 1 115 ? 2.571 -2.739 5.286 1.00 89.56 115 THR A O 1
ATOM 912 N N . MET A 1 116 ? 3.151 -0.951 6.520 1.00 94.56 116 MET A N 1
ATOM 913 C CA . MET A 1 116 ? 3.586 -1.713 7.683 1.00 94.56 116 MET A CA 1
ATOM 914 C C . MET A 1 116 ? 2.622 -1.518 8.845 1.00 94.56 116 MET A C 1
ATOM 916 O O . MET A 1 116 ? 2.220 -0.399 9.163 1.00 94.56 116 MET A O 1
ATOM 920 N N . PHE A 1 117 ? 2.332 -2.608 9.542 1.00 94.81 117 PHE A N 1
ATOM 921 C CA . PHE A 1 117 ? 1.502 -2.613 10.732 1.00 94.81 117 PHE A CA 1
ATOM 922 C C . PHE A 1 117 ? 2.235 -3.267 11.892 1.00 94.81 117 PHE A C 1
ATOM 924 O O . PHE A 1 117 ? 3.009 -4.199 11.706 1.00 94.81 117 PHE A O 1
ATOM 931 N N . LEU A 1 118 ? 1.949 -2.806 13.101 1.00 95.38 118 LEU A N 1
ATOM 932 C CA . LEU A 1 118 ? 2.443 -3.364 14.348 1.00 95.38 118 LEU A CA 1
ATOM 933 C C . LEU A 1 118 ? 1.256 -3.869 15.163 1.00 95.38 118 LEU A C 1
ATOM 935 O O . LEU A 1 118 ? 0.374 -3.098 15.545 1.00 95.38 118 LEU A O 1
ATOM 939 N N . ARG A 1 119 ? 1.242 -5.164 15.460 1.00 93.38 119 ARG A N 1
ATOM 940 C CA . ARG A 1 119 ? 0.248 -5.793 16.327 1.00 93.38 119 ARG A CA 1
ATOM 941 C C . ARG A 1 119 ? 0.808 -5.890 17.740 1.00 93.38 119 ARG A C 1
ATOM 943 O O . ARG A 1 119 ? 1.717 -6.674 17.997 1.00 93.38 119 ARG A O 1
ATOM 950 N N . ARG A 1 120 ? 0.238 -5.141 18.685 1.00 90.75 120 ARG A N 1
ATOM 951 C CA . ARG A 1 120 ? 0.633 -5.205 20.100 1.00 90.75 120 ARG A CA 1
ATOM 952 C C . ARG A 1 120 ? -0.570 -5.371 21.004 1.00 90.75 120 ARG A C 1
ATOM 954 O O . ARG A 1 120 ? -1.504 -4.576 20.959 1.00 90.75 120 ARG A O 1
ATOM 961 N N . HIS A 1 121 ? -0.494 -6.384 21.865 1.00 85.06 121 HIS A N 1
ATOM 962 C CA . HIS A 1 121 ? -1.564 -6.766 22.784 1.00 85.06 121 HIS A CA 1
ATOM 963 C C . HIS A 1 121 ? -2.873 -7.052 22.026 1.00 85.06 121 HIS A C 1
ATOM 965 O O . HIS A 1 121 ? -2.937 -7.999 21.248 1.00 85.06 121 HIS A O 1
ATOM 971 N N . ASP A 1 122 ? -3.896 -6.227 22.236 1.00 90.75 122 ASP A N 1
ATOM 972 C CA . ASP A 1 122 ? -5.212 -6.255 21.600 1.00 90.75 122 ASP A CA 1
ATOM 973 C C . ASP A 1 122 ? -5.428 -5.031 20.692 1.00 90.75 122 ASP A C 1
ATOM 975 O O . ASP A 1 122 ? -6.544 -4.520 20.570 1.00 90.75 122 ASP A O 1
ATOM 979 N N . SER A 1 123 ? -4.351 -4.530 20.082 1.00 94.06 123 SER A N 1
ATOM 980 C CA . SER A 1 123 ? -4.358 -3.326 19.254 1.00 94.06 123 SER A CA 1
ATOM 981 C C . SER A 1 123 ? -3.514 -3.478 17.987 1.00 94.06 123 SER A C 1
ATOM 983 O O . SER A 1 123 ? -2.484 -4.160 17.973 1.00 94.06 123 SER A O 1
ATOM 985 N N . LEU A 1 124 ? -3.934 -2.781 16.933 1.00 95.50 124 LEU A N 1
ATOM 986 C CA . LEU A 1 124 ? -3.233 -2.671 15.661 1.00 95.50 124 LEU A CA 1
ATOM 987 C C . LEU A 1 124 ? -2.825 -1.223 15.411 1.00 95.50 124 LEU A C 1
ATOM 989 O O . LEU A 1 124 ? -3.650 -0.305 15.483 1.00 95.50 124 LEU A O 1
ATOM 993 N N . PHE A 1 125 ? -1.554 -1.045 15.082 1.00 95.31 125 PHE A N 1
ATOM 994 C CA . PHE A 1 125 ? -0.966 0.233 14.729 1.00 95.31 125 PHE A CA 1
ATOM 995 C C . PHE A 1 125 ? -0.498 0.198 13.275 1.00 95.31 125 PHE A C 1
ATOM 997 O O . PHE A 1 125 ? 0.020 -0.815 12.824 1.00 95.31 125 PHE A O 1
ATOM 1004 N N . GLU A 1 126 ? -0.652 1.300 12.557 1.00 94.12 126 GLU A N 1
ATOM 1005 C CA . GLU A 1 126 ? -0.059 1.543 11.241 1.00 94.12 126 GLU A CA 1
ATOM 1006 C C . GLU A 1 126 ? 1.236 2.333 11.432 1.00 94.12 126 GLU A C 1
ATOM 1008 O O . GLU A 1 126 ? 1.260 3.292 12.209 1.00 94.12 126 GLU A O 1
ATOM 1013 N N . PHE A 1 127 ? 2.314 1.952 10.755 1.00 92.12 127 PHE A N 1
ATOM 1014 C CA . PHE A 1 127 ? 3.472 2.829 10.642 1.00 92.12 127 PHE A CA 1
ATOM 1015 C C . PHE A 1 127 ? 3.179 3.881 9.585 1.00 92.12 127 PHE A C 1
ATOM 1017 O O . PHE A 1 127 ? 2.900 3.560 8.432 1.00 92.12 127 PHE A O 1
ATOM 1024 N N . VAL A 1 128 ? 3.245 5.140 9.991 1.00 87.00 128 VAL A N 1
ATOM 1025 C CA . VAL A 1 128 ? 3.002 6.280 9.115 1.00 87.00 128 VAL A CA 1
ATOM 1026 C C . VAL A 1 128 ? 4.215 7.186 9.112 1.00 87.00 128 VAL A C 1
ATOM 1028 O O . VAL A 1 128 ? 4.860 7.387 10.147 1.00 87.00 128 VAL A O 1
ATOM 1031 N N . ASP A 1 129 ? 4.496 7.767 7.952 1.00 81.81 129 ASP A N 1
ATOM 1032 C CA . ASP A 1 129 ? 5.346 8.940 7.901 1.00 81.81 129 ASP A CA 1
ATOM 1033 C C . ASP A 1 129 ? 4.538 10.161 8.352 1.00 81.81 129 ASP A C 1
ATOM 1035 O O . ASP A 1 129 ? 3.412 10.392 7.911 1.00 81.81 129 ASP A O 1
ATOM 1039 N N . THR A 1 130 ? 5.100 10.930 9.279 1.00 74.12 130 THR A N 1
ATOM 1040 C CA . THR A 1 130 ? 4.496 12.189 9.749 1.00 74.12 130 THR A CA 1
ATOM 1041 C C . THR A 1 130 ? 5.062 13.412 9.048 1.00 74.12 130 THR A C 1
ATOM 1043 O O . THR A 1 130 ? 4.543 14.525 9.221 1.00 74.12 130 THR A O 1
ATOM 1046 N N . LEU A 1 131 ? 6.120 13.223 8.264 1.00 77.56 131 LEU A N 1
ATOM 1047 C CA . LEU A 1 131 ? 6.658 14.233 7.389 1.00 77.56 131 LEU A CA 1
ATOM 1048 C C . LEU A 1 131 ? 5.792 14.286 6.130 1.00 77.56 131 LEU A C 1
ATOM 1050 O O . LEU A 1 131 ? 5.487 13.276 5.510 1.00 77.56 131 LEU A O 1
ATOM 1054 N N . SER A 1 132 ? 5.375 15.488 5.753 1.00 68.75 132 SER A N 1
ATOM 1055 C CA . SER A 1 132 ? 4.750 15.712 4.452 1.00 68.75 132 SER A CA 1
ATOM 1056 C C . SER A 1 132 ? 5.845 16.058 3.452 1.00 68.75 132 SER A C 1
ATOM 1058 O O . SER A 1 132 ? 6.785 16.782 3.798 1.00 68.75 132 SER A O 1
ATOM 1060 N N . TYR A 1 133 ? 5.711 15.591 2.212 1.00 74.94 133 TYR A N 1
ATOM 1061 C CA . TYR A 1 133 ? 6.508 16.129 1.115 1.00 74.94 133 TYR A CA 1
ATOM 1062 C C . TYR A 1 133 ? 6.293 17.651 1.002 1.00 74.94 133 TYR A C 1
ATOM 1064 O O . TYR A 1 133 ? 5.205 18.150 1.319 1.00 74.94 133 TYR A O 1
ATOM 1072 N N . PRO A 1 134 ? 7.316 18.423 0.593 1.00 79.25 134 PRO A N 1
ATOM 1073 C CA . PRO A 1 134 ? 7.143 19.853 0.366 1.00 79.25 134 PRO A CA 1
ATOM 1074 C C . PRO A 1 134 ? 6.107 20.092 -0.751 1.00 79.25 134 PRO A C 1
ATOM 1076 O O . PRO A 1 134 ? 6.020 19.266 -1.655 1.00 79.25 134 PRO A O 1
ATOM 1079 N N . PRO A 1 135 ? 5.363 21.218 -0.759 1.00 77.31 135 PRO A N 1
ATOM 1080 C CA . PRO A 1 135 ? 4.367 21.515 -1.803 1.00 77.31 135 PRO A CA 1
ATOM 1081 C C . PRO A 1 135 ? 4.908 21.384 -3.234 1.00 77.31 135 PRO A C 1
ATOM 1083 O O . PRO A 1 135 ? 4.240 20.853 -4.114 1.00 77.31 135 PRO A O 1
ATOM 1086 N N . LEU A 1 136 ? 6.172 21.769 -3.420 1.00 82.94 136 LEU A N 1
ATOM 1087 C CA . LEU A 1 136 ? 6.904 21.643 -4.674 1.00 82.94 136 LEU A CA 1
ATOM 1088 C C . LEU A 1 136 ? 6.966 20.198 -5.209 1.00 82.94 136 LEU A C 1
ATOM 1090 O O . LEU A 1 136 ? 7.096 20.006 -6.409 1.00 82.94 136 LEU A O 1
ATOM 1094 N N . TYR A 1 137 ? 6.877 19.176 -4.356 1.00 82.75 137 TYR A N 1
ATOM 1095 C CA . TYR A 1 137 ? 6.922 17.776 -4.781 1.00 82.75 137 TYR A CA 1
ATOM 1096 C C . TYR A 1 137 ? 5.789 17.433 -5.754 1.00 82.75 137 TYR A C 1
ATOM 1098 O O . TYR A 1 137 ? 6.052 16.904 -6.831 1.00 82.75 137 TYR A O 1
ATOM 1106 N N . GLN A 1 138 ? 4.544 17.792 -5.416 1.00 76.88 138 GLN A N 1
ATOM 1107 C CA . GLN A 1 138 ? 3.406 17.556 -6.308 1.00 76.88 138 GLN A CA 1
ATOM 1108 C C . GLN A 1 138 ? 3.489 18.397 -7.582 1.00 76.88 138 GLN A C 1
ATOM 1110 O O . GLN A 1 138 ? 3.149 17.902 -8.653 1.00 76.88 138 GLN A O 1
ATOM 1115 N N . GLU A 1 139 ? 3.966 19.640 -7.492 1.00 81.31 139 GLU A N 1
ATOM 1116 C CA . GLU A 1 139 ? 4.163 20.489 -8.672 1.00 81.31 139 GLU A CA 1
ATOM 1117 C C . GLU A 1 139 ? 5.160 19.855 -9.649 1.00 81.31 139 GLU A C 1
ATOM 1119 O O . GLU A 1 139 ? 4.898 19.790 -10.849 1.00 81.31 139 GLU A O 1
ATOM 1124 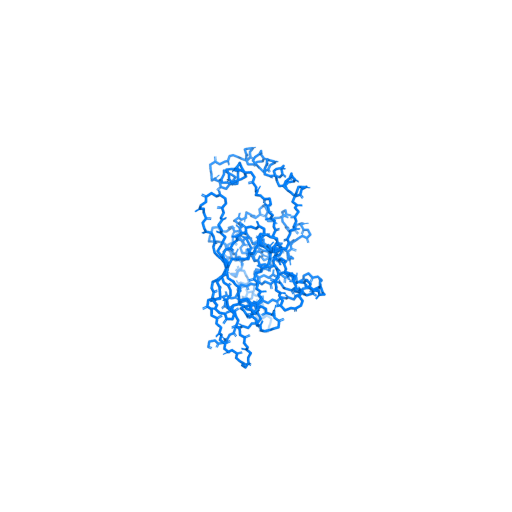N N . VAL A 1 140 ? 6.291 19.351 -9.145 1.00 83.00 140 VAL A N 1
ATOM 1125 C CA . VAL A 1 140 ? 7.307 18.713 -9.988 1.00 83.00 140 VAL A CA 1
ATOM 1126 C C . VAL A 1 140 ? 6.797 17.380 -10.544 1.00 83.00 140 VAL A C 1
ATOM 1128 O O . VAL A 1 140 ? 6.978 17.147 -11.735 1.00 83.00 140 VAL A O 1
ATOM 1131 N N . LEU A 1 141 ? 6.102 16.558 -9.742 1.00 80.38 141 LEU A N 1
ATOM 1132 C CA . LEU A 1 141 ? 5.456 15.328 -10.224 1.00 80.38 141 LEU A CA 1
ATOM 1133 C C . LEU A 1 141 ? 4.477 15.625 -11.363 1.00 80.38 141 LEU A C 1
ATOM 1135 O O . LEU A 1 141 ? 4.571 15.029 -12.428 1.00 80.38 141 LEU A O 1
ATOM 1139 N N . THR A 1 142 ? 3.569 16.581 -11.164 1.00 77.56 142 THR A N 1
ATOM 1140 C CA . THR A 1 142 ? 2.539 16.927 -12.156 1.00 77.56 142 THR A CA 1
ATOM 1141 C C . THR A 1 142 ? 3.163 17.379 -13.472 1.00 77.56 142 THR A C 1
ATOM 1143 O O . THR A 1 142 ? 2.686 17.012 -14.541 1.00 77.56 142 THR A O 1
ATOM 1146 N N . ARG A 1 143 ? 4.251 18.156 -13.408 1.00 77.69 143 ARG A N 1
ATOM 1147 C CA . ARG A 1 143 ? 4.967 18.601 -14.610 1.00 77.69 143 ARG A CA 1
ATOM 1148 C C . ARG A 1 143 ? 5.705 17.460 -15.299 1.00 77.69 143 ARG A C 1
ATOM 1150 O O . ARG A 1 143 ? 5.670 17.409 -16.522 1.00 77.69 143 ARG A O 1
ATOM 1157 N N . LEU A 1 144 ? 6.316 16.549 -14.540 1.00 77.88 144 LEU A N 1
ATOM 1158 C CA . LEU A 1 144 ? 7.012 15.384 -15.090 1.00 77.88 144 LEU A CA 1
ATOM 1159 C C . LEU A 1 144 ? 6.073 14.502 -15.929 1.00 77.88 144 LEU A C 1
ATOM 1161 O O . LEU A 1 144 ? 6.475 14.020 -16.978 1.00 77.88 144 LEU A O 1
ATOM 1165 N N . PHE A 1 145 ? 4.823 14.340 -15.491 1.00 68.81 145 PHE A N 1
ATOM 1166 C CA . PHE A 1 145 ? 3.803 13.555 -16.196 1.00 68.81 145 PHE A CA 1
ATOM 1167 C C . PHE A 1 145 ? 2.993 14.362 -17.221 1.00 68.81 145 PHE A C 1
ATOM 1169 O O . PHE A 1 145 ? 1.942 13.904 -17.661 1.00 68.81 145 PHE A O 1
ATOM 1176 N N . SER A 1 146 ? 3.432 15.571 -17.584 1.00 72.69 146 SER A N 1
ATOM 1177 C CA . SER A 1 146 ? 2.757 16.360 -18.614 1.00 72.69 146 SER A CA 1
ATOM 1178 C C . SER A 1 146 ? 3.368 16.098 -19.992 1.00 72.69 146 SER A C 1
ATOM 1180 O O . SER A 1 146 ? 4.574 16.275 -20.180 1.00 72.69 146 SER A O 1
ATOM 1182 N N . ASP A 1 147 ? 2.520 15.766 -20.972 1.00 63.28 147 ASP A N 1
ATOM 1183 C CA . ASP A 1 147 ? 2.888 15.426 -22.364 1.00 63.28 147 ASP A CA 1
ATOM 1184 C C . ASP A 1 147 ? 3.644 16.539 -23.120 1.00 63.28 147 ASP A C 1
ATOM 1186 O O . ASP A 1 147 ? 4.106 16.355 -24.242 1.00 63.28 147 ASP A O 1
ATOM 1190 N N . SER A 1 148 ? 3.765 17.726 -22.521 1.00 71.31 148 SER A N 1
ATOM 1191 C CA . SER A 1 148 ? 4.411 18.908 -23.103 1.00 71.31 148 SER A CA 1
ATOM 1192 C C . SER A 1 148 ? 5.886 19.084 -22.716 1.00 71.31 148 SER A C 1
ATOM 1194 O O . SER A 1 148 ? 6.489 20.110 -23.034 1.00 71.31 148 SER A O 1
ATOM 1196 N N . THR A 1 149 ? 6.468 18.120 -22.003 1.00 71.19 149 THR A N 1
ATOM 1197 C CA . THR A 1 149 ? 7.803 18.246 -21.407 1.00 71.19 149 THR A CA 1
ATOM 1198 C C . THR A 1 149 ? 8.873 17.674 -22.332 1.00 71.19 149 THR A C 1
ATOM 1200 O O . THR A 1 149 ? 8.800 16.517 -22.721 1.00 71.19 149 THR A O 1
ATOM 1203 N N . SER A 1 150 ? 9.887 18.469 -22.684 1.00 81.38 150 SER A N 1
ATOM 1204 C CA . SER A 1 150 ? 11.041 17.962 -23.449 1.00 81.38 150 SER A CA 1
ATOM 1205 C C . SER A 1 150 ? 11.897 16.992 -22.625 1.00 81.38 150 SER A C 1
ATOM 1207 O O . SER A 1 150 ? 12.013 17.179 -21.413 1.00 81.38 150 SER A O 1
ATOM 1209 N N . ASP A 1 151 ? 12.601 16.055 -23.269 1.00 78.94 151 ASP A N 1
ATOM 1210 C CA . ASP A 1 151 ? 13.499 15.087 -22.608 1.00 78.94 151 ASP A CA 1
ATOM 1211 C C . ASP A 1 151 ? 14.499 15.752 -21.640 1.00 78.94 151 ASP A C 1
ATOM 1213 O O . ASP A 1 151 ? 14.748 15.276 -20.531 1.00 78.94 151 ASP A O 1
ATOM 1217 N N . ALA A 1 152 ? 15.056 16.904 -22.030 1.00 81.12 152 ALA A N 1
ATOM 1218 C CA . ALA A 1 152 ? 15.999 17.658 -21.203 1.00 81.12 152 ALA A CA 1
ATOM 1219 C C . ALA A 1 152 ? 15.333 18.272 -19.957 1.00 81.12 152 ALA A C 1
ATOM 1221 O O . ALA A 1 152 ? 15.939 18.343 -18.883 1.00 81.12 152 ALA A O 1
ATOM 1222 N N . GLU A 1 153 ? 14.083 18.723 -20.083 1.00 84.31 153 GLU A N 1
ATOM 1223 C CA . GLU A 1 153 ? 13.303 19.222 -18.951 1.00 84.31 153 GLU A CA 1
ATOM 1224 C C . GLU A 1 153 ? 12.841 18.070 -18.052 1.00 84.31 153 GLU A C 1
ATOM 1226 O O . GLU A 1 153 ? 12.925 18.197 -16.831 1.00 84.31 153 GLU A O 1
ATOM 1231 N N . GLN A 1 154 ? 12.467 16.927 -18.628 1.00 80.38 154 GLN A N 1
ATOM 1232 C CA . GLN A 1 154 ? 12.102 15.716 -17.897 1.00 80.38 154 GLN A CA 1
ATOM 1233 C C . GLN A 1 154 ? 13.270 15.221 -17.038 1.00 80.38 154 GLN A C 1
ATOM 1235 O O . GLN A 1 154 ? 13.098 15.033 -15.835 1.00 80.38 154 GLN A O 1
ATOM 1240 N N . ALA A 1 155 ? 14.485 15.141 -17.594 1.00 82.00 155 ALA A N 1
ATOM 1241 C CA . ALA A 1 155 ? 15.687 14.783 -16.836 1.00 82.00 155 ALA A CA 1
ATOM 1242 C C . ALA A 1 155 ? 15.956 15.750 -15.665 1.00 82.00 155 ALA A C 1
ATOM 1244 O O . ALA A 1 155 ? 16.329 15.336 -14.565 1.00 82.00 155 ALA A O 1
ATOM 1245 N N . ARG A 1 156 ? 15.724 17.054 -15.868 1.00 86.69 156 ARG A N 1
ATOM 1246 C CA . ARG A 1 156 ? 15.880 18.070 -14.816 1.00 86.69 156 ARG A CA 1
ATOM 1247 C C . ARG A 1 156 ? 14.806 17.959 -13.729 1.00 86.69 156 ARG A C 1
ATOM 1249 O O . ARG A 1 156 ? 15.120 18.138 -12.551 1.00 86.69 156 ARG A O 1
ATOM 1256 N N . LEU A 1 157 ? 13.550 17.724 -14.108 1.00 87.12 157 LEU A N 1
ATOM 1257 C CA . LEU A 1 157 ? 12.440 17.524 -13.173 1.00 87.12 157 LEU A CA 1
ATOM 1258 C C . LEU A 1 157 ? 12.637 16.232 -12.374 1.00 87.12 157 LEU A C 1
ATOM 1260 O O . LEU A 1 157 ? 12.466 16.262 -11.156 1.00 87.12 157 LEU A O 1
ATOM 1264 N N . GLN A 1 158 ? 13.099 15.160 -13.022 1.00 83.56 158 GLN A N 1
ATOM 1265 C CA . GLN A 1 158 ? 13.446 13.894 -12.379 1.00 83.56 158 GLN A CA 1
ATOM 1266 C C . GLN A 1 158 ? 14.541 14.092 -11.328 1.00 83.56 158 GLN A C 1
ATOM 1268 O O . GLN A 1 158 ? 14.313 13.814 -10.157 1.00 83.56 158 GLN A O 1
ATOM 1273 N N . ALA A 1 159 ? 15.670 14.716 -11.687 1.00 86.25 159 ALA A N 1
ATOM 1274 C CA . ALA A 1 159 ? 16.748 14.992 -10.730 1.00 86.25 159 ALA A CA 1
ATOM 1275 C C . ALA A 1 159 ? 16.280 15.837 -9.527 1.00 86.25 159 ALA A C 1
ATOM 1277 O O . ALA A 1 159 ? 16.790 15.714 -8.409 1.00 86.25 159 ALA A O 1
ATOM 1278 N N . ARG A 1 160 ? 15.294 16.719 -9.741 1.00 87.50 160 ARG A N 1
ATOM 1279 C CA . ARG A 1 160 ? 14.695 17.519 -8.670 1.00 87.50 160 ARG A CA 1
ATOM 1280 C C . ARG A 1 160 ? 13.763 16.694 -7.782 1.00 87.50 160 ARG A C 1
ATOM 1282 O O . ARG A 1 160 ? 13.780 16.910 -6.571 1.00 87.50 160 ARG A O 1
ATOM 1289 N N . LEU A 1 161 ? 12.983 15.775 -8.351 1.00 86.38 161 LEU A N 1
ATOM 1290 C CA . LEU A 1 161 ? 12.189 14.810 -7.586 1.00 86.38 161 LEU A CA 1
ATOM 1291 C C . LEU A 1 161 ? 13.084 13.911 -6.749 1.00 86.38 161 LEU A C 1
ATOM 1293 O O . LEU A 1 161 ? 12.848 13.817 -5.549 1.00 86.38 161 LEU A O 1
ATOM 1297 N N . ASP A 1 162 ? 14.143 13.363 -7.341 1.00 83.06 162 ASP A N 1
ATOM 1298 C CA . ASP A 1 162 ? 15.099 12.491 -6.656 1.00 83.06 162 ASP A CA 1
ATOM 1299 C C . ASP A 1 162 ? 15.735 13.207 -5.456 1.00 83.06 162 ASP A C 1
ATOM 1301 O O . ASP A 1 162 ? 15.863 12.648 -4.369 1.00 83.06 162 ASP A O 1
ATOM 1305 N N . SER A 1 163 ? 16.086 14.487 -5.623 1.00 87.94 163 SER A N 1
ATOM 1306 C CA . SER A 1 163 ? 16.610 15.322 -4.537 1.00 87.94 163 SER A CA 1
ATOM 1307 C C . SER A 1 163 ? 15.592 15.514 -3.405 1.00 87.94 163 SER A C 1
ATOM 1309 O O . SER A 1 163 ? 15.911 15.294 -2.236 1.00 87.94 163 SER A O 1
ATOM 1311 N N . ILE A 1 164 ? 14.339 15.852 -3.740 1.00 86.06 164 ILE A N 1
ATOM 1312 C CA . ILE A 1 164 ? 13.263 16.004 -2.748 1.00 86.06 164 ILE A CA 1
ATOM 1313 C C . ILE A 1 164 ? 12.985 14.675 -2.029 1.00 86.06 164 ILE A C 1
ATOM 1315 O O . ILE A 1 164 ? 12.785 14.676 -0.814 1.00 86.06 164 ILE A O 1
ATOM 1319 N N . GLN A 1 165 ? 12.975 13.557 -2.760 1.00 83.31 165 GLN A N 1
ATOM 1320 C CA . GLN A 1 165 ? 12.783 12.217 -2.206 1.00 83.31 165 GLN A CA 1
ATOM 1321 C C . GLN A 1 165 ? 13.911 11.861 -1.247 1.00 83.31 165 GLN A C 1
ATOM 1323 O O . GLN A 1 165 ? 13.637 11.513 -0.104 1.00 83.31 165 GLN A O 1
ATOM 1328 N N . LYS A 1 166 ? 15.168 12.063 -1.645 1.00 83.94 166 LYS A N 1
ATOM 1329 C CA . LYS A 1 166 ? 16.330 11.796 -0.793 1.00 83.94 166 LYS A CA 1
ATOM 1330 C C . LYS A 1 166 ? 16.314 12.618 0.496 1.00 83.94 166 LYS A C 1
ATOM 1332 O O . LYS A 1 166 ? 16.585 12.087 1.577 1.00 83.94 166 LYS A O 1
ATOM 1337 N N . ASP A 1 167 ? 15.982 13.904 0.408 1.00 83.56 167 ASP A N 1
ATOM 1338 C CA . ASP A 1 167 ? 15.848 14.772 1.582 1.00 83.56 167 ASP A CA 1
ATOM 1339 C C . ASP A 1 167 ? 14.704 14.316 2.496 1.00 83.56 167 ASP A C 1
ATOM 1341 O O . ASP A 1 167 ? 14.829 14.342 3.726 1.00 83.56 167 ASP A O 1
ATOM 1345 N N . HIS A 1 168 ? 13.585 13.893 1.904 1.00 82.62 168 HIS A N 1
ATOM 1346 C CA . HIS A 1 168 ? 12.446 13.356 2.632 1.00 82.62 168 HIS A CA 1
ATOM 1347 C C . HIS A 1 168 ? 12.803 12.045 3.334 1.00 82.62 168 HIS A C 1
ATOM 1349 O O . HIS A 1 168 ? 12.630 11.964 4.543 1.00 82.62 168 HIS A O 1
ATOM 1355 N N . GLU A 1 169 ? 13.384 11.071 2.633 1.00 79.56 169 GLU A N 1
ATOM 1356 C CA . GLU A 1 169 ? 13.849 9.791 3.183 1.00 79.56 169 GLU A CA 1
ATOM 1357 C C . GLU A 1 169 ? 14.853 9.986 4.323 1.00 79.56 169 GLU A C 1
ATOM 1359 O O . GLU A 1 169 ? 14.737 9.356 5.372 1.00 79.56 169 GLU A O 1
ATOM 1364 N N . THR A 1 170 ? 15.795 10.923 4.167 1.00 79.62 170 THR A N 1
ATOM 1365 C CA . THR A 1 170 ? 16.798 11.244 5.198 1.00 79.62 170 THR A CA 1
ATOM 1366 C C . THR A 1 170 ? 16.155 11.768 6.487 1.00 79.62 170 THR A C 1
ATOM 1368 O O . THR A 1 170 ? 16.673 11.570 7.589 1.00 79.62 170 THR A O 1
ATOM 1371 N N . ARG A 1 171 ? 15.030 12.478 6.366 1.00 74.88 171 ARG A N 1
ATOM 1372 C CA . ARG A 1 171 ? 14.334 13.119 7.492 1.00 74.88 171 ARG A CA 1
ATOM 1373 C C . ARG A 1 171 ? 13.140 12.323 8.001 1.00 74.88 171 ARG A C 1
ATOM 1375 O O . ARG A 1 171 ? 12.689 12.586 9.120 1.00 74.88 171 ARG A O 1
ATOM 1382 N N . SER A 1 172 ? 12.621 11.414 7.186 1.00 75.94 172 SER A N 1
ATOM 1383 C CA . SER A 1 172 ? 11.457 10.598 7.476 1.00 75.94 172 SER A CA 1
ATOM 1384 C C . SER A 1 172 ? 11.727 9.773 8.726 1.00 75.94 172 SER A C 1
ATOM 1386 O O . SER A 1 172 ? 12.774 9.145 8.896 1.00 75.94 172 SER A O 1
ATOM 1388 N N . ARG A 1 173 ? 10.778 9.816 9.655 1.00 76.31 173 ARG A N 1
ATOM 1389 C CA . ARG A 1 173 ? 10.781 8.960 10.838 1.00 76.31 173 ARG A CA 1
ATOM 1390 C C . ARG A 1 173 ? 9.413 8.324 10.927 1.00 76.31 173 ARG A C 1
ATOM 1392 O O . ARG A 1 173 ? 8.442 8.985 11.301 1.00 76.31 173 ARG A O 1
ATOM 1399 N N . LEU A 1 174 ? 9.361 7.038 10.599 1.00 84.06 174 LEU A N 1
ATOM 1400 C CA . LEU A 1 174 ? 8.158 6.240 10.771 1.00 84.06 174 LEU A CA 1
ATOM 1401 C C . LEU A 1 174 ? 7.752 6.247 12.244 1.00 84.06 174 LEU A C 1
ATOM 1403 O O . LEU A 1 174 ? 8.555 5.975 13.139 1.00 84.06 174 LEU A O 1
ATOM 1407 N N . THR A 1 175 ? 6.485 6.552 12.492 1.00 89.38 175 THR A N 1
ATOM 1408 C CA . THR A 1 175 ? 5.884 6.497 13.822 1.00 89.38 175 THR A CA 1
ATOM 1409 C C . THR A 1 175 ? 4.672 5.585 13.809 1.00 89.38 175 THR A C 1
ATOM 1411 O O . THR A 1 175 ? 4.072 5.340 12.765 1.00 89.38 175 THR A O 1
ATOM 1414 N N . THR A 1 176 ? 4.295 5.085 14.980 1.00 93.25 176 THR A N 1
ATOM 1415 C CA . THR A 1 176 ? 3.126 4.215 15.112 1.00 93.25 176 THR A CA 1
ATOM 1416 C C . THR A 1 176 ? 1.860 5.043 15.314 1.00 93.25 176 THR A C 1
ATOM 1418 O O . THR A 1 176 ? 1.806 5.964 16.131 1.00 93.25 176 THR A O 1
ATOM 1421 N N . LYS A 1 177 ? 0.819 4.691 14.564 1.00 93.50 177 LYS A N 1
ATOM 1422 C CA . LYS A 1 177 ? -0.522 5.261 14.633 1.00 93.50 177 LYS A CA 1
ATOM 1423 C C . LYS A 1 177 ? -1.498 4.167 15.035 1.00 93.50 177 LYS A C 1
ATOM 1425 O O . LYS A 1 177 ? -1.696 3.229 14.280 1.00 93.50 177 LYS A O 1
ATOM 1430 N N . LEU A 1 178 ? -2.128 4.270 16.201 1.00 94.81 178 LEU A N 1
ATOM 1431 C CA . LEU A 1 178 ? -3.183 3.347 16.617 1.00 94.81 178 LEU A CA 1
ATOM 1432 C C . LEU A 1 178 ? -4.373 3.482 15.665 1.00 94.81 178 LEU A C 1
ATOM 1434 O O . LEU A 1 178 ? -5.012 4.537 15.628 1.00 94.81 178 LEU A O 1
ATOM 1438 N N . ILE A 1 179 ? -4.672 2.406 14.938 1.00 93.75 179 ILE A N 1
ATOM 1439 C CA . ILE A 1 179 ? -5.787 2.359 13.988 1.00 93.75 179 ILE A CA 1
ATOM 1440 C C . ILE A 1 179 ? -6.938 1.487 14.479 1.00 93.75 179 ILE A C 1
ATOM 1442 O O . ILE A 1 179 ? -8.085 1.743 14.136 1.00 93.75 179 ILE A O 1
ATOM 1446 N N . PHE A 1 180 ? -6.677 0.489 15.327 1.00 94.75 180 PHE A N 1
ATOM 1447 C CA . PHE A 1 180 ? -7.740 -0.379 15.823 1.00 94.75 180 PHE A CA 1
ATOM 1448 C C . PHE A 1 180 ? -7.443 -0.943 17.209 1.00 94.75 180 PHE A C 1
ATOM 1450 O O . PHE A 1 180 ? -6.356 -1.440 17.471 1.00 94.75 180 PHE A O 1
ATOM 1457 N N . ALA A 1 181 ? -8.446 -0.895 18.082 1.00 94.38 181 ALA A N 1
ATOM 1458 C CA . ALA A 1 181 ? -8.478 -1.595 19.360 1.00 94.38 181 ALA A CA 1
ATOM 1459 C C . ALA A 1 181 ? -9.952 -1.912 19.666 1.00 94.38 181 ALA A C 1
ATOM 1461 O O . ALA A 1 181 ? -10.716 -0.970 19.906 1.00 94.38 181 ALA A O 1
ATOM 1462 N N . PRO A 1 182 ? -10.400 -3.183 19.668 1.00 92.44 182 PRO A N 1
ATOM 1463 C CA . PRO A 1 182 ? -11.824 -3.521 19.764 1.00 92.44 182 PRO A CA 1
ATOM 1464 C C . PRO A 1 182 ? -12.537 -2.859 20.951 1.00 92.44 182 PRO A C 1
ATOM 1466 O O . PRO A 1 182 ? -13.634 -2.314 20.813 1.00 92.44 182 PRO A O 1
ATOM 1469 N N . LYS A 1 183 ? -11.876 -2.816 22.116 1.00 92.44 183 LYS A N 1
ATOM 1470 C CA . LYS A 1 183 ? -12.407 -2.193 23.340 1.00 92.44 183 LYS A CA 1
ATOM 1471 C C . LYS A 1 183 ? -12.666 -0.695 23.189 1.00 92.44 183 LYS A C 1
ATOM 1473 O O . LYS A 1 183 ? -13.590 -0.173 23.813 1.00 92.44 183 LYS A O 1
ATOM 1478 N N . ALA A 1 184 ? -11.905 0.001 22.342 1.00 92.69 184 ALA A N 1
ATOM 1479 C CA . ALA A 1 184 ? -12.133 1.417 22.081 1.00 92.69 184 ALA A CA 1
ATOM 1480 C C . ALA A 1 184 ? -13.502 1.650 21.425 1.00 92.69 184 ALA A C 1
ATOM 1482 O O . ALA A 1 184 ? -14.144 2.663 21.699 1.00 92.69 184 ALA A O 1
ATOM 1483 N N . PHE A 1 185 ? -14.010 0.701 20.639 1.00 93.75 185 PHE A N 1
ATOM 1484 C CA . PHE A 1 185 ? -15.259 0.847 19.886 1.00 93.75 185 PHE A CA 1
ATOM 1485 C C . PHE A 1 185 ? -16.492 0.255 20.586 1.00 93.75 185 PHE A C 1
ATOM 1487 O O . PHE A 1 185 ? -17.579 0.247 20.019 1.00 93.75 185 PHE A O 1
ATOM 1494 N N . ALA A 1 186 ? -16.370 -0.173 21.848 1.00 90.44 186 ALA A N 1
ATOM 1495 C CA . ALA A 1 186 ? -17.469 -0.802 22.589 1.00 90.44 186 ALA A CA 1
ATOM 1496 C C . ALA A 1 186 ? -18.705 0.102 22.783 1.00 90.44 186 ALA A C 1
ATOM 1498 O O . ALA A 1 186 ? -19.818 -0.399 22.891 1.00 90.44 186 ALA A O 1
ATOM 1499 N N . ARG A 1 187 ? -18.513 1.429 22.850 1.00 89.94 187 ARG A N 1
ATOM 1500 C CA . ARG A 1 187 ? -19.589 2.414 23.100 1.00 89.94 187 ARG A CA 1
ATOM 1501 C C . ARG A 1 187 ? -19.854 3.373 21.939 1.00 89.94 187 ARG A C 1
ATOM 1503 O O . ARG A 1 187 ? -20.878 4.037 21.926 1.00 89.94 187 ARG A O 1
ATOM 1510 N N . SER A 1 188 ? -18.914 3.500 21.006 1.00 93.00 188 SER A N 1
ATOM 1511 C CA . SER A 1 188 ? -19.010 4.418 19.869 1.00 93.00 188 SER A CA 1
ATOM 1512 C C . SER A 1 188 ? -18.289 3.812 18.682 1.00 93.00 188 SER A C 1
ATOM 1514 O O . SER A 1 188 ? -17.160 3.344 18.831 1.00 93.00 188 SER A O 1
ATOM 1516 N N . ARG A 1 189 ? -18.914 3.889 17.506 1.00 93.94 189 ARG A N 1
ATOM 1517 C CA . ARG A 1 189 ? -18.294 3.491 16.239 1.00 93.94 189 ARG A CA 1
ATOM 1518 C C . ARG A 1 189 ? -17.216 4.471 15.790 1.00 93.94 189 ARG A C 1
ATOM 1520 O O . ARG A 1 189 ? -16.267 4.061 15.145 1.00 93.94 189 ARG A O 1
ATOM 1527 N N . ARG A 1 190 ? -17.315 5.751 16.152 1.00 94.44 190 ARG A N 1
ATOM 1528 C CA . ARG A 1 190 ? -16.349 6.786 15.758 1.00 94.44 190 ARG A CA 1
ATOM 1529 C C . ARG A 1 190 ? -15.437 7.152 16.924 1.00 94.44 190 ARG A C 1
ATOM 1531 O O . ARG A 1 190 ? -15.919 7.402 18.035 1.00 94.44 190 ARG A O 1
ATOM 1538 N N . ARG A 1 191 ? -14.128 7.212 16.678 1.00 92.12 191 ARG A N 1
ATOM 1539 C CA . ARG A 1 191 ? -13.097 7.536 17.669 1.00 92.12 191 ARG A CA 1
ATOM 1540 C C . ARG A 1 191 ? -12.021 8.446 17.095 1.00 92.12 191 ARG A C 1
ATOM 1542 O O . ARG A 1 191 ? -11.608 8.301 15.952 1.00 92.12 191 ARG A O 1
ATOM 1549 N N . ARG A 1 192 ? -11.538 9.350 17.944 1.00 91.25 192 ARG A N 1
ATOM 1550 C CA . ARG A 1 192 ? -10.288 10.080 17.752 1.00 91.25 192 ARG A CA 1
ATOM 1551 C C . ARG A 1 192 ? -9.378 9.723 18.912 1.00 91.25 192 ARG A C 1
ATOM 1553 O O . ARG A 1 192 ? -9.735 9.967 20.066 1.00 91.25 192 ARG A O 1
ATOM 1560 N N . PHE A 1 193 ? -8.249 9.088 18.626 1.00 91.38 193 PHE A N 1
ATOM 1561 C CA . PHE A 1 193 ? -7.299 8.738 19.675 1.00 91.38 193 PHE A CA 1
ATOM 1562 C C . PHE A 1 193 ? -6.495 9.972 20.113 1.00 91.38 193 PHE A C 1
ATOM 1564 O O . PHE A 1 193 ? -6.327 10.910 19.331 1.00 91.38 193 PHE A O 1
ATOM 1571 N N . PRO A 1 194 ? -5.983 9.998 21.357 1.00 92.56 194 PRO A N 1
ATOM 1572 C CA . PRO A 1 194 ? -5.055 11.038 21.789 1.00 92.56 194 PRO A CA 1
ATOM 1573 C C . PRO A 1 194 ? -3.837 11.121 20.859 1.00 92.56 194 PRO A C 1
ATOM 1575 O O . PRO A 1 194 ? -3.347 10.085 20.409 1.00 92.56 194 PRO A O 1
ATOM 1578 N N . ARG A 1 195 ? -3.282 12.325 20.649 1.00 89.88 195 ARG A N 1
ATOM 1579 C CA . ARG A 1 195 ? -2.143 12.550 19.731 1.00 89.88 195 ARG A CA 1
ATOM 1580 C C . ARG A 1 195 ? -0.920 11.667 19.993 1.00 89.88 195 ARG A C 1
ATOM 1582 O O . ARG A 1 195 ? -0.209 11.320 19.065 1.00 89.88 195 ARG A O 1
ATOM 1589 N N . ARG A 1 196 ? -0.700 11.251 21.243 1.00 91.38 196 ARG A N 1
ATOM 1590 C CA . ARG A 1 196 ? 0.376 10.310 21.602 1.00 91.38 196 ARG A CA 1
ATOM 1591 C C . ARG A 1 196 ? 0.216 8.909 20.986 1.00 91.38 196 ARG A C 1
ATOM 1593 O O . ARG A 1 196 ? 1.194 8.189 20.892 1.00 91.38 196 ARG A O 1
ATOM 1600 N N . LEU A 1 197 ? -1.015 8.510 20.652 1.00 92.00 197 LEU A N 1
ATOM 1601 C CA . LEU A 1 197 ? -1.343 7.221 20.031 1.00 92.00 197 LEU A CA 1
ATOM 1602 C C . LEU A 1 197 ? -1.672 7.376 18.545 1.00 92.00 197 LEU A C 1
ATOM 1604 O O . LEU A 1 197 ? -1.483 6.438 17.789 1.00 92.00 197 LEU A O 1
ATOM 1608 N N . ASN A 1 198 ? -2.185 8.533 18.127 1.00 90.88 198 ASN A N 1
ATOM 1609 C CA . ASN A 1 198 ? -2.418 8.862 16.726 1.00 90.88 198 ASN A CA 1
ATOM 1610 C C . ASN A 1 198 ? -1.851 10.268 16.450 1.00 90.88 198 ASN A C 1
ATOM 1612 O O . ASN A 1 198 ? -2.559 11.258 16.657 1.00 90.88 198 ASN A O 1
ATOM 1616 N N . PRO A 1 199 ? -0.575 10.372 16.036 1.00 87.06 199 PRO A N 1
ATOM 1617 C CA . PRO A 1 199 ? 0.108 11.658 15.878 1.00 87.06 199 PRO A CA 1
ATOM 1618 C C . PRO A 1 199 ? -0.437 12.495 14.717 1.00 87.06 199 PRO A C 1
ATOM 1620 O O . PRO A 1 199 ? -0.374 13.723 14.779 1.00 87.06 199 PRO A O 1
ATOM 1623 N N . VAL A 1 200 ? -1.017 11.848 13.703 1.00 85.88 200 VAL A N 1
ATOM 1624 C CA . VAL A 1 200 ? -1.686 12.510 12.570 1.00 85.88 200 VAL A CA 1
ATOM 1625 C C . VAL A 1 200 ? -3.015 13.133 13.021 1.00 85.88 200 VAL A C 1
ATOM 1627 O O . VAL A 1 200 ? -3.393 14.221 12.592 1.00 85.88 200 VAL A O 1
ATOM 1630 N N . GLY A 1 201 ? -3.666 12.523 14.014 1.00 85.88 201 GLY A N 1
ATOM 1631 C CA . GLY A 1 201 ? -4.890 13.024 14.626 1.00 85.88 201 GLY A CA 1
ATOM 1632 C C . GLY A 1 201 ? -6.155 12.664 13.852 1.00 85.88 201 GLY A C 1
ATOM 1633 O O . GLY A 1 201 ? -7.147 13.389 13.998 1.00 85.88 201 GLY A O 1
ATOM 1634 N N . ASP A 1 202 ? -6.104 11.574 13.085 1.00 87.88 202 ASP A N 1
ATOM 1635 C CA . ASP A 1 202 ? -7.176 11.077 12.218 1.00 87.88 202 ASP A CA 1
ATOM 1636 C C . ASP A 1 202 ? -8.426 10.663 12.993 1.00 87.88 202 ASP A C 1
ATOM 1638 O O . ASP A 1 202 ? -8.384 10.287 14.175 1.00 87.88 202 ASP A O 1
ATOM 1642 N N . TRP A 1 203 ? -9.555 10.684 12.288 1.00 91.50 203 TRP A N 1
ATOM 1643 C CA . TRP A 1 203 ? -10.779 10.048 12.754 1.00 91.50 203 TRP A CA 1
ATOM 1644 C C . TRP A 1 203 ? -10.827 8.606 12.280 1.00 91.50 203 TRP A C 1
ATOM 1646 O O . TRP A 1 203 ? -10.624 8.322 11.105 1.00 91.50 203 TRP A O 1
ATOM 1656 N N . ILE A 1 204 ? -11.163 7.701 13.192 1.00 93.44 204 ILE A N 1
ATOM 1657 C CA . ILE A 1 204 ? -11.319 6.284 12.885 1.00 93.44 204 ILE A CA 1
ATOM 1658 C C . ILE A 1 204 ? -12.761 5.882 13.150 1.00 93.44 204 ILE A C 1
ATOM 1660 O O . ILE A 1 204 ? -13.327 6.179 14.209 1.00 93.44 204 ILE A O 1
ATOM 1664 N N . LEU A 1 205 ? -13.356 5.211 12.176 1.00 94.81 205 LEU A N 1
ATOM 1665 C CA . LEU A 1 205 ? -14.726 4.736 12.192 1.00 94.81 205 LEU A CA 1
ATOM 1666 C C . LEU A 1 205 ? -14.736 3.212 12.076 1.00 94.81 205 LEU A C 1
ATOM 1668 O O . LEU A 1 205 ? -14.209 2.666 11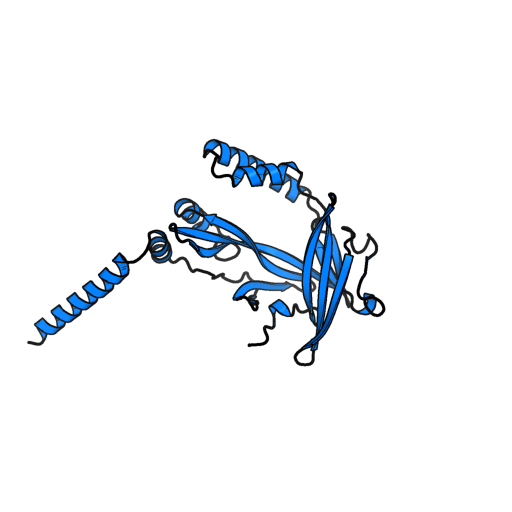.120 1.00 94.81 205 LEU A O 1
ATOM 1672 N N . LEU A 1 206 ? -15.377 2.530 13.018 1.00 94.75 206 LEU A N 1
ATOM 1673 C CA . LEU A 1 206 ? -15.810 1.148 12.853 1.00 94.75 206 LEU A CA 1
ATOM 1674 C C . LEU A 1 206 ? -17.091 1.151 12.010 1.00 94.75 206 LEU A C 1
ATOM 1676 O O . LEU A 1 206 ? -18.177 1.413 12.535 1.00 94.75 206 LEU A O 1
ATOM 1680 N N . GLU A 1 207 ? -16.951 0.921 10.709 1.00 93.69 207 GLU A N 1
ATOM 1681 C CA . GLU A 1 207 ? -18.058 0.924 9.749 1.00 93.69 207 GLU A CA 1
ATOM 1682 C C . GLU A 1 207 ? -18.987 -0.262 9.989 1.00 93.69 207 GLU A C 1
ATOM 1684 O O . GLU A 1 207 ? -20.191 -0.088 10.205 1.00 93.69 207 GLU A O 1
ATOM 1689 N N . ASP A 1 208 ? -18.391 -1.453 10.032 1.00 91.31 208 ASP A N 1
ATOM 1690 C CA . ASP A 1 208 ? -19.090 -2.717 10.194 1.00 91.31 208 ASP A CA 1
ATOM 1691 C C . ASP A 1 208 ? -18.420 -3.607 11.246 1.00 91.31 208 ASP A C 1
ATOM 1693 O O . ASP A 1 208 ? -17.203 -3.579 11.452 1.00 91.31 208 ASP A O 1
ATOM 1697 N N . LYS A 1 209 ? -19.257 -4.404 11.909 1.00 93.44 209 LYS A N 1
ATOM 1698 C CA . LYS A 1 209 ? -18.861 -5.511 12.771 1.00 93.44 209 LYS A CA 1
ATOM 1699 C C . LYS A 1 209 ? -19.818 -6.666 12.504 1.00 93.44 209 LYS A C 1
ATOM 1701 O O . LYS A 1 209 ? -20.926 -6.693 13.043 1.00 93.44 209 LYS A O 1
ATOM 1706 N N . SER A 1 210 ? -19.359 -7.640 11.740 1.00 91.81 210 SER A N 1
ATOM 1707 C CA . SER A 1 210 ? -20.165 -8.777 11.305 1.00 91.81 210 SER A CA 1
ATOM 1708 C C . SER A 1 210 ? -19.462 -10.098 11.601 1.00 91.81 210 SER A C 1
ATOM 1710 O O . SER A 1 210 ? -18.267 -10.146 11.900 1.00 91.81 210 SER A O 1
ATOM 1712 N N . ARG A 1 211 ? -20.229 -11.192 11.591 1.00 90.50 211 ARG A N 1
ATOM 1713 C CA . ARG A 1 211 ? -19.669 -12.544 11.629 1.00 90.50 211 ARG A CA 1
ATOM 1714 C C . ARG A 1 211 ? -19.587 -13.083 10.212 1.00 90.50 211 ARG A C 1
ATOM 1716 O O . ARG A 1 211 ? -20.620 -13.251 9.573 1.00 90.50 211 ARG A O 1
ATOM 1723 N N . VAL A 1 212 ? -18.384 -13.428 9.771 1.00 84.56 212 VAL A N 1
ATOM 1724 C CA . VAL A 1 212 ? -18.143 -14.060 8.472 1.00 84.56 212 VAL A CA 1
ATOM 1725 C C . VAL A 1 212 ? -17.455 -15.397 8.713 1.00 84.56 212 VAL A C 1
ATOM 1727 O O . VAL A 1 212 ? -16.432 -15.462 9.391 1.00 84.56 212 VAL A O 1
ATOM 1730 N N . MET A 1 213 ? -18.061 -16.485 8.224 1.00 82.00 213 MET A N 1
ATOM 1731 C CA . MET A 1 213 ? -17.551 -17.857 8.397 1.00 82.00 213 MET A CA 1
ATOM 1732 C C . MET A 1 213 ? -17.194 -18.198 9.862 1.00 82.00 213 MET A C 1
ATOM 1734 O O . MET A 1 213 ? -16.178 -18.826 10.150 1.00 82.00 213 MET A O 1
ATOM 1738 N N . GLY A 1 214 ? -18.021 -17.739 10.807 1.00 85.62 214 GLY A N 1
ATOM 1739 C CA . GLY A 1 214 ? -17.847 -17.990 12.243 1.00 85.62 214 GLY A CA 1
ATOM 1740 C C . GLY A 1 214 ? -16.869 -17.063 12.977 1.00 85.62 214 GLY A C 1
ATOM 1741 O O . GLY A 1 214 ? -16.789 -17.160 14.200 1.00 85.62 214 GLY A O 1
ATOM 1742 N N . ARG A 1 215 ? -16.183 -16.145 12.285 1.00 87.19 215 ARG A N 1
ATOM 1743 C CA . ARG A 1 215 ? -15.231 -15.183 12.875 1.00 87.19 215 ARG A CA 1
ATOM 1744 C C . ARG A 1 215 ? -15.809 -13.777 12.898 1.00 87.19 215 ARG A C 1
ATOM 1746 O O . ARG A 1 215 ? -16.529 -13.404 11.971 1.00 87.19 215 ARG A O 1
ATOM 1753 N N . TRP A 1 216 ? -15.504 -12.984 13.923 1.00 91.38 216 TRP A N 1
ATOM 1754 C CA . TRP A 1 216 ? -15.812 -11.555 13.893 1.00 91.38 216 TRP A CA 1
ATOM 1755 C C . TRP A 1 216 ? -14.854 -10.828 12.960 1.00 91.38 216 TRP A C 1
ATOM 1757 O O . TRP A 1 216 ? -13.638 -10.930 13.111 1.00 91.38 216 TRP A O 1
ATOM 1767 N N . VAL A 1 217 ? -15.425 -10.055 12.042 1.00 91.50 217 VAL A N 1
ATOM 1768 C CA . VAL A 1 217 ? -14.722 -9.152 11.135 1.00 91.50 217 VAL A CA 1
ATOM 1769 C C . VAL A 1 217 ? -15.127 -7.722 11.471 1.00 91.50 217 VAL A C 1
ATOM 1771 O O . VAL A 1 217 ? -16.292 -7.435 11.750 1.00 91.50 217 VAL A O 1
ATOM 1774 N N . TYR A 1 218 ? -14.140 -6.837 11.479 1.00 93.25 218 TYR A N 1
ATOM 1775 C CA . TYR A 1 218 ? -14.250 -5.424 11.796 1.00 93.25 218 TYR A CA 1
ATOM 1776 C C . TYR A 1 218 ? -13.748 -4.626 10.599 1.00 93.25 218 TYR A C 1
ATOM 1778 O O . TYR A 1 218 ? -12.576 -4.730 10.239 1.00 93.25 218 TYR A O 1
ATOM 1786 N N . THR A 1 219 ? -14.612 -3.809 10.008 1.00 92.50 219 THR A N 1
ATOM 1787 C CA . THR A 1 219 ? -14.211 -2.882 8.946 1.00 92.50 219 THR A CA 1
ATOM 1788 C C . THR A 1 219 ? -13.957 -1.519 9.564 1.00 92.50 219 THR A C 1
ATOM 1790 O O . THR A 1 219 ? -14.882 -0.877 10.066 1.00 92.50 219 THR A O 1
ATOM 1793 N N . ILE A 1 220 ? -12.699 -1.090 9.567 1.00 93.31 220 ILE A N 1
ATOM 1794 C CA . ILE A 1 220 ? -12.284 0.222 10.055 1.00 93.31 220 ILE A CA 1
ATOM 1795 C C . ILE A 1 220 ? -12.000 1.159 8.884 1.00 93.31 220 ILE A C 1
ATOM 1797 O O . ILE A 1 220 ? -11.169 0.848 8.040 1.00 93.31 220 ILE A O 1
ATOM 1801 N N . ARG A 1 221 ? -12.638 2.329 8.856 1.00 92.00 221 ARG A N 1
ATOM 1802 C CA . ARG A 1 221 ? -12.277 3.443 7.974 1.00 92.00 221 ARG A CA 1
ATOM 1803 C C . ARG A 1 221 ? -11.438 4.454 8.736 1.00 92.00 221 ARG A C 1
ATOM 1805 O O . ARG A 1 221 ? -11.782 4.849 9.852 1.00 92.00 221 ARG A O 1
ATOM 1812 N N . ILE A 1 222 ? -10.363 4.895 8.108 1.00 91.06 222 ILE A N 1
ATOM 1813 C CA . ILE A 1 222 ? -9.495 5.965 8.570 1.00 91.06 222 ILE A CA 1
ATOM 1814 C C . ILE A 1 222 ? -9.765 7.166 7.675 1.00 91.06 222 ILE A C 1
ATOM 1816 O O . ILE A 1 222 ? -9.623 7.076 6.460 1.00 91.06 222 ILE A O 1
ATOM 1820 N N . ASN A 1 223 ? -10.181 8.270 8.286 1.00 88.19 223 ASN A N 1
ATOM 1821 C CA . ASN A 1 223 ? -10.358 9.551 7.618 1.00 88.19 223 ASN A CA 1
ATOM 1822 C C . ASN A 1 223 ? -9.182 10.437 8.020 1.00 88.19 223 ASN A C 1
ATOM 1824 O O . ASN A 1 223 ? -9.113 10.902 9.168 1.00 88.19 223 ASN A O 1
ATOM 1828 N N . ASN A 1 224 ? -8.252 10.612 7.086 1.00 78.44 224 ASN A N 1
ATOM 1829 C CA . ASN A 1 224 ? -7.118 11.499 7.252 1.00 78.44 224 ASN A CA 1
ATOM 1830 C C . ASN A 1 224 ? -7.590 12.934 7.060 1.00 78.44 224 ASN A C 1
ATOM 1832 O O . ASN A 1 224 ? -8.130 13.288 6.014 1.00 78.44 224 ASN A O 1
ATOM 1836 N N . ASN A 1 225 ? -7.328 13.772 8.057 1.00 66.06 225 ASN A N 1
ATOM 1837 C CA . ASN A 1 225 ? -7.427 15.210 7.869 1.00 66.06 225 ASN A CA 1
ATOM 1838 C C . ASN A 1 225 ? -6.040 15.693 7.458 1.00 66.06 225 ASN A C 1
ATOM 1840 O O . ASN A 1 225 ? -5.193 15.943 8.324 1.00 66.06 225 ASN A O 1
ATOM 1844 N N . GLU A 1 226 ? -5.783 15.810 6.155 1.00 60.41 226 GLU A N 1
ATOM 1845 C CA . GLU A 1 226 ? -4.530 16.412 5.721 1.00 60.41 226 GLU A CA 1
ATOM 1846 C C . GLU A 1 226 ? -4.454 17.869 6.188 1.00 60.41 226 GLU A C 1
ATOM 1848 O O . GLU A 1 226 ? -5.462 18.560 6.372 1.00 60.41 226 GLU A O 1
ATOM 1853 N N . LYS A 1 227 ? -3.229 18.369 6.383 1.00 54.72 227 LYS A N 1
ATOM 1854 C CA . LYS A 1 227 ? -2.952 19.711 6.931 1.00 54.72 227 LYS A CA 1
ATOM 1855 C C . LYS A 1 227 ? -3.525 20.871 6.091 1.00 54.72 227 LYS A C 1
ATOM 1857 O O . LYS A 1 227 ? -3.374 22.019 6.500 1.00 54.72 227 LYS A O 1
ATOM 1862 N N . LYS A 1 228 ? -4.166 20.599 4.948 1.00 51.50 228 LYS A N 1
ATOM 1863 C CA . LYS A 1 228 ? -4.730 21.589 4.017 1.00 51.50 228 LYS A CA 1
ATOM 1864 C C . LYS A 1 228 ? -6.197 21.347 3.620 1.00 51.50 228 LYS A C 1
ATOM 1866 O O . LYS A 1 228 ? -6.664 21.976 2.682 1.00 51.50 228 LYS A O 1
ATOM 1871 N N . GLY A 1 229 ? -6.935 20.503 4.345 1.00 51.34 229 GLY A N 1
ATOM 1872 C CA . GLY A 1 229 ? -8.374 20.311 4.102 1.00 51.34 229 GLY A CA 1
ATOM 1873 C C . GLY A 1 229 ? -8.719 19.326 2.982 1.00 51.34 229 GLY A C 1
ATOM 1874 O O . GLY A 1 229 ? -9.892 19.180 2.659 1.00 51.34 229 GLY A O 1
ATOM 1875 N N . GLU A 1 230 ? -7.729 18.626 2.427 1.00 52.03 230 GLU A N 1
ATOM 1876 C CA . GLU A 1 230 ? -7.971 17.433 1.618 1.00 52.03 230 GLU A CA 1
ATOM 1877 C C . GLU A 1 230 ? -8.269 16.260 2.563 1.00 52.03 230 GLU A C 1
ATOM 1879 O O . GLU A 1 230 ? -7.468 15.913 3.437 1.00 52.03 230 GLU A O 1
ATOM 1884 N N . GLU A 1 231 ? -9.473 15.699 2.445 1.00 62.03 231 GLU A N 1
ATOM 1885 C CA . GLU A 1 231 ? -9.890 14.521 3.202 1.00 62.03 231 GLU A CA 1
ATOM 1886 C C . GLU A 1 231 ? -9.664 13.281 2.341 1.00 62.03 231 GLU A C 1
ATOM 1888 O O . GLU A 1 231 ? -10.373 13.043 1.362 1.00 62.03 231 GLU A O 1
ATOM 1893 N N . THR A 1 232 ? -8.678 12.467 2.713 1.00 70.75 232 THR A N 1
ATOM 1894 C CA . THR A 1 232 ? -8.508 11.130 2.142 1.00 70.75 232 THR A CA 1
ATOM 1895 C C . THR A 1 232 ? -9.068 10.098 3.111 1.00 70.75 232 THR A C 1
ATOM 1897 O O . THR A 1 232 ? -8.910 10.204 4.331 1.00 70.75 232 THR A O 1
ATOM 1900 N N . SER A 1 233 ? -9.761 9.087 2.583 1.00 82.12 233 SER A N 1
ATOM 1901 C CA . SER A 1 233 ? -10.259 7.979 3.396 1.00 82.12 233 SER A CA 1
ATOM 1902 C C . SER A 1 233 ? -9.861 6.641 2.807 1.00 82.12 233 SER A C 1
ATOM 1904 O O . SER A 1 233 ? -9.880 6.449 1.594 1.00 82.12 233 SER A O 1
ATOM 1906 N N . TYR A 1 234 ? -9.514 5.711 3.683 1.00 86.25 234 TYR A N 1
ATOM 1907 C CA . TYR A 1 234 ? -9.181 4.339 3.327 1.00 86.25 234 TYR A CA 1
ATOM 1908 C C . TYR A 1 234 ? -9.676 3.405 4.425 1.00 86.25 234 TYR A C 1
ATOM 1910 O O . TYR A 1 234 ? -9.929 3.841 5.552 1.00 86.25 234 TYR A O 1
ATOM 1918 N N . ALA A 1 235 ? -9.877 2.133 4.094 1.00 87.88 235 ALA A N 1
ATOM 1919 C CA . ALA A 1 235 ? -10.475 1.177 5.011 1.00 87.88 235 ALA A CA 1
ATOM 1920 C C . ALA A 1 235 ? -9.730 -0.156 5.032 1.00 87.88 235 ALA A C 1
ATOM 1922 O O . ALA A 1 235 ? -9.203 -0.609 4.018 1.00 87.88 235 ALA A O 1
ATOM 1923 N N . TYR A 1 236 ? -9.740 -0.792 6.199 1.00 88.75 236 TYR A N 1
ATOM 1924 C CA . TYR A 1 236 ? -9.216 -2.132 6.409 1.00 88.75 236 TYR A CA 1
ATOM 1925 C C . TYR A 1 236 ? -10.296 -3.002 7.038 1.00 88.75 236 TYR A C 1
ATOM 1927 O O . TYR A 1 236 ? -10.895 -2.631 8.046 1.00 88.75 236 TYR A O 1
ATOM 1935 N N . ALA A 1 237 ? -10.516 -4.183 6.475 1.00 88.94 237 ALA A N 1
ATOM 1936 C CA . ALA A 1 237 ? -11.310 -5.218 7.116 1.00 88.94 237 ALA A CA 1
ATOM 1937 C C . ALA A 1 237 ? -10.376 -6.191 7.820 1.00 88.94 237 ALA A C 1
ATOM 1939 O O . ALA A 1 237 ? -9.447 -6.711 7.204 1.00 88.94 237 ALA A O 1
ATOM 1940 N N . ILE A 1 238 ? -10.604 -6.423 9.106 1.00 90.56 238 ILE A N 1
ATOM 1941 C CA . ILE A 1 238 ? -9.686 -7.158 9.965 1.00 90.56 238 ILE A CA 1
ATOM 1942 C C . ILE A 1 238 ? -10.492 -8.087 10.873 1.00 90.56 238 ILE A C 1
ATOM 1944 O O . ILE A 1 238 ? -11.517 -7.678 11.410 1.00 90.56 238 ILE A O 1
ATOM 1948 N N . ASP A 1 239 ? -10.056 -9.326 11.066 1.00 89.44 239 ASP A N 1
ATOM 1949 C CA . ASP A 1 239 ? -10.705 -10.243 12.000 1.00 89.44 239 ASP A CA 1
ATOM 1950 C C . ASP A 1 239 ? -10.282 -10.025 13.467 1.00 89.44 239 ASP A C 1
ATOM 1952 O O . ASP A 1 239 ? -9.419 -9.209 13.799 1.00 89.44 239 ASP A O 1
ATOM 1956 N N . GLU A 1 240 ? -10.891 -10.783 14.377 1.00 87.12 240 GLU A N 1
ATOM 1957 C CA . GLU A 1 240 ? -10.575 -10.766 15.812 1.00 87.12 240 GLU A CA 1
ATOM 1958 C C . GLU A 1 240 ? -9.119 -11.120 16.172 1.00 87.12 240 GLU A C 1
ATOM 1960 O O . GLU A 1 240 ? -8.697 -10.877 17.303 1.00 87.12 240 GLU A O 1
ATOM 1965 N N . HIS A 1 241 ? -8.341 -11.667 15.233 1.00 87.44 241 HIS A N 1
ATOM 1966 C CA . HIS A 1 241 ? -6.925 -12.009 15.389 1.00 87.44 241 HIS A CA 1
ATOM 1967 C C . HIS A 1 241 ? -5.990 -11.018 14.676 1.00 87.44 241 HIS A C 1
ATOM 1969 O O . HIS A 1 241 ? -4.779 -11.252 14.612 1.00 87.44 241 HIS A O 1
ATOM 1975 N N . PHE A 1 242 ? -6.530 -9.899 14.191 1.00 87.75 242 PHE A N 1
ATOM 1976 C CA . PHE A 1 242 ? -5.833 -8.880 13.410 1.00 87.75 242 PHE A CA 1
ATOM 1977 C C . PHE A 1 242 ? -5.383 -9.332 12.014 1.00 87.75 242 PHE A C 1
ATOM 1979 O O . PHE A 1 242 ? -4.465 -8.747 11.438 1.00 87.75 242 PHE A O 1
ATOM 1986 N N . ARG A 1 243 ? -6.026 -10.361 11.455 1.00 84.56 243 ARG A N 1
ATOM 1987 C CA . ARG A 1 243 ? -5.796 -10.781 10.071 1.00 84.56 243 ARG A CA 1
ATOM 1988 C C . ARG A 1 243 ? -6.659 -9.968 9.130 1.00 84.56 243 ARG A C 1
ATOM 1990 O O . ARG A 1 243 ? -7.846 -9.780 9.380 1.00 84.56 243 ARG A O 1
ATOM 1997 N N . PHE A 1 244 ? -6.074 -9.498 8.042 1.00 83.19 244 PHE A N 1
ATOM 1998 C CA . PHE A 1 244 ? -6.778 -8.640 7.103 1.00 83.19 244 PHE A CA 1
ATOM 1999 C C . PHE A 1 244 ? -7.698 -9.463 6.200 1.00 83.19 244 PHE A C 1
ATOM 2001 O O . PHE A 1 244 ? -7.255 -10.234 5.353 1.00 83.19 244 PHE A O 1
ATOM 2008 N N . PHE A 1 245 ? -9.002 -9.301 6.399 1.00 73.94 245 PHE A N 1
ATOM 2009 C CA . PHE A 1 245 ? -10.034 -10.165 5.844 1.00 73.94 245 PHE A CA 1
ATOM 2010 C C . PHE A 1 245 ? -10.198 -10.005 4.330 1.00 73.94 245 PHE A C 1
ATOM 2012 O O . PHE A 1 245 ? -10.204 -11.005 3.631 1.00 73.94 245 PHE A O 1
ATOM 2019 N N . TRP A 1 246 ? -10.245 -8.774 3.805 1.00 65.12 246 TRP A N 1
ATOM 2020 C CA . TRP A 1 246 ? -10.354 -8.517 2.350 1.00 65.12 246 TRP A CA 1
ATOM 2021 C C . TRP A 1 246 ? -9.129 -8.975 1.549 1.00 65.12 246 TRP A C 1
ATOM 2023 O O . TRP A 1 246 ? -9.148 -9.027 0.322 1.00 65.12 246 TRP A O 1
ATOM 2033 N N . TRP A 1 247 ? -8.057 -9.288 2.263 1.00 62.78 247 TRP A N 1
ATOM 2034 C CA . TRP A 1 247 ? -6.806 -9.787 1.729 1.00 62.78 247 TRP A CA 1
ATOM 2035 C C . TRP A 1 247 ? -6.737 -11.318 1.833 1.00 62.78 247 TRP A C 1
ATOM 2037 O O . TRP A 1 247 ? -6.274 -11.989 0.918 1.00 62.78 247 TRP A O 1
ATOM 2047 N N . GLU A 1 248 ? -7.249 -11.906 2.910 1.00 55.38 248 GLU A N 1
ATOM 2048 C CA . GLU A 1 248 ? -7.187 -13.357 3.117 1.00 55.38 248 GLU A CA 1
ATOM 2049 C C . GLU A 1 248 ? -8.424 -14.131 2.639 1.00 55.38 248 GLU A C 1
ATOM 2051 O O . GLU A 1 248 ? -8.345 -15.347 2.462 1.00 55.38 248 GLU A O 1
ATOM 2056 N N . PHE A 1 249 ? -9.565 -13.464 2.458 1.00 56.09 249 PHE A N 1
ATOM 2057 C CA . PHE A 1 249 ? -10.847 -14.115 2.218 1.00 56.09 249 PHE A CA 1
ATOM 2058 C C . PHE A 1 249 ? -11.700 -13.329 1.226 1.00 56.09 249 PHE A C 1
ATOM 2060 O O . PHE A 1 249 ? -12.231 -12.263 1.536 1.00 56.09 249 PHE A O 1
ATOM 2067 N N . CYS A 1 250 ? -11.917 -13.929 0.059 1.00 58.34 250 CYS A N 1
ATOM 2068 C CA . CYS A 1 250 ? -12.999 -13.546 -0.832 1.00 58.34 250 CYS A CA 1
ATOM 2069 C C . CYS A 1 250 ? -14.102 -14.588 -0.716 1.00 58.34 250 CYS A C 1
ATOM 2071 O O . CYS A 1 250 ? -13.848 -15.758 -1.019 1.00 58.34 250 CYS A O 1
ATOM 2073 N N . PRO A 1 251 ? -15.311 -14.220 -0.256 1.00 50.56 251 PRO A N 1
ATOM 2074 C CA . PRO A 1 251 ? -16.446 -15.104 -0.431 1.00 50.56 251 PRO A CA 1
ATOM 2075 C C . PRO A 1 251 ? -16.608 -15.297 -1.941 1.00 50.56 251 PRO A C 1
ATOM 2077 O O . PRO A 1 251 ? -16.821 -14.328 -2.670 1.00 50.56 251 PRO A O 1
ATOM 2080 N N . GLY A 1 252 ? -16.408 -16.531 -2.412 1.00 47.88 252 GLY A N 1
ATOM 2081 C CA . GLY A 1 252 ? -16.713 -16.892 -3.791 1.00 47.88 252 GLY A CA 1
ATOM 2082 C C . GLY A 1 252 ? -18.133 -16.432 -4.102 1.00 47.88 252 GLY A C 1
ATOM 2083 O O . GLY A 1 252 ? -19.029 -16.634 -3.279 1.00 47.88 252 GLY A O 1
ATOM 2084 N N . ARG A 1 253 ? -18.298 -15.731 -5.224 1.00 35.06 253 ARG A N 1
ATOM 2085 C CA . ARG A 1 253 ? -19.628 -15.399 -5.738 1.00 35.06 253 ARG A CA 1
ATOM 2086 C C . ARG A 1 253 ? -20.403 -16.673 -6.044 1.00 35.06 253 ARG A C 1
ATOM 2088 O O . ARG A 1 253 ? -19.767 -17.624 -6.550 1.00 35.06 253 ARG A O 1
#

Foldseek 3Di:
DVVVVVVVVVVVVVVVVVVVVVPDDPLRVLCVVVVADALAADEDVQWDWFAFPVRFIKIWGDDPQKIKIWGFDDKDFAASVRVVVVVPDPCERYQKGFHDADPVSTTIITGIDMWMWGHDDQFIWTWDWPDDQDPVLVVLVVVLPDPPADPVRNVVSVVVNVVSVVVCVVVTDTDIATADGPVVPPPHQKDFDPCVRHVQRWIKGFPDWDADPNWTKTKIKTWGCPPPRDTDIDIFIATSVRHTDSGVDDDDD

Sequence (253 aa):
MRAQFLAFFLLCAAGAAAQADASLTSAQRFVQEHGIRLNT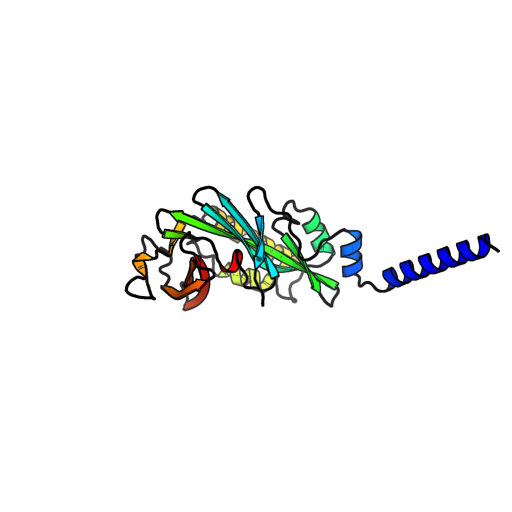VTPLPGFRLYYNCDSFLFLRGDFGDTIRILTPGLSSRTSQAEMLELLRSPDYGRTVFVESIMDDSDLYVSYYRETMFLRRHDSLFEFVDTLSYPPLYQEVLTRLFSDSTSDAEQARLQARLDSIQKDHETRSRLTTKLIFAPKAFARSRRRRFPRRLNPVGDWILLEDKSRVMGRWVYTIRINNNEKKGEETSYAYAIDEHFRFFWWEFCPGR

pLDDT: mean 81.65, std 14.24, range [35.06, 95.5]

Radius of gyration: 24.13 Å; chains: 1; bounding box: 38×63×74 Å

Secondary structure (DSSP, 8-state):
-HHHHHHHHHHHHHHHHHHHHTT--HHHHHHHHTTPPTT--PPPTTEEEEE-TT--EEEEEEETTEEEEEEEEEEEEE-HHHHHHHHTSTTBTTTEEEEEE-TTS-EEEEEEEEEEEEEETTEEEEEEE-PPPPHHHHHHHHHHT-TT--HHHHHHHHHHHHHHHHHHHHH--EEEEEEE-GGGGSS-SEEE--TTT-SS--EEEEEEEEEETTEEEEEEEEEEE-TTS-EEEEEEEEETTS-BHHHH-----

Organism: NCBI:txid2545761